Protein AF-0000000074580093 (afdb_homodimer)

Nearest PDB structures (foldseek):
  3h4y-assembly1_A-2  TM=8.626E-01  e=1.432E-12  Nitratidesulfovibrio vulgaris str. Hildenborough
  3h2d-assembly1_A  TM=8.882E-01  e=4.236E-12  Shewanella oneidensis MR-1
  3iic-assembly1_B  TM=8.449E-01  e=5.861E-13  Shewanella loihica PV-4
  6vpw-assembly1_A  TM=8.418E-01  e=1.724E-11  Vibrio vulnificus CMCP6
  1xko-assembly1_A  TM=7.995E-01  e=3.951E-11  Thermotoga maritima

Foldseek 3Di:
DVLLVVLLCVVVVVLVPQPKDWDDKDKDQWADDFAEQKKKKKFKDFQKGFIKMKGWYLVSLQSSCVSVPNPDSDPVSSHVVRQVSRVSSQVSVCVVVDVRTDMDRMDMDGDRDGGDGTDNVWMKMWTWMDGDPTIMIMIDTIDRD/DVLLVVLLCVVVVVLVPQPKDWDDKDKDQWADDFAEQKKKKKFKDFQKGFIKMKGWYLVSLQSSCVSVPNPDSDPVSSHVVRQVSRVSSQVSVCVVVDPRTDMDRMDMDGDRDGGDGTDNVWMKMWTWMDGDPTIMIMIDTIDRD

InterPro domains:
  IPR028051 Chemotaxis phosphatase CheX-like domain [PF13690] (38-130)
  IPR028976 CheC-like superfamily [G3DSA:3.40.1550.10] (1-143)
  IPR028976 CheC-like superfamily [SSF103039] (3-143)
  IPR038756 CheY-P phosphatase CheX-like [PTHR39452] (2-143)

Sequence (290 aa):
MQVFIDGVNRFFNEVNNINAEVGTPYLVENNTPKAHDYTGIIGISGPYRGCVYFTAPKVLLRHILLSIGENDNNESSMLDLVGEIANTISGNARSEYGETFMISVPMVIQGTPGEIYLPKDARSYVIPITWKQYAAAIVICLQEGMQVFIDGVNRFFNEVNNINAEVGTPYLVENNTPKAHDYTGIIGISGPYRGCVYFTAPKVLLRHILLSIGENDNNESSMLDLVGEIANTISGNARSEYGETFMISVPMVIQGTPGEIYLPKDARSYVIPITWKQYAAAIVICLQEG

Organism: Dichelobacter nodosus (strain VCS1703A) (NCBI:txid246195)

Structure (mmCIF, N/CA/C/O backbone):
data_AF-0000000074580093-model_v1
#
loop_
_entity.id
_entity.type
_entity.pdbx_description
1 polymer 'Chemotaxis phosphatase CheX-like domain-containing protein'
#
loop_
_atom_site.group_PDB
_atom_site.id
_atom_site.type_symbol
_atom_site.label_atom_id
_atom_site.label_alt_id
_atom_site.label_comp_id
_atom_site.label_asym_id
_atom_site.label_entity_id
_atom_site.label_seq_id
_atom_site.pdbx_PDB_ins_code
_atom_site.Cartn_x
_atom_site.Cartn_y
_atom_site.Cartn_z
_atom_site.occupancy
_atom_site.B_iso_or_equiv
_atom_site.auth_seq_id
_atom_site.auth_comp_id
_atom_site.auth_asym_id
_atom_site.auth_atom_id
_atom_site.pdbx_PDB_model_num
ATOM 1 N N . MET A 1 1 ? 1.447 -6.629 -19.172 1 82.25 1 MET A N 1
ATOM 2 C CA . MET A 1 1 ? 0.119 -6.691 -18.562 1 82.25 1 MET A CA 1
ATOM 3 C C . MET A 1 1 ? -0.435 -8.109 -18.609 1 82.25 1 MET A C 1
ATOM 5 O O . MET A 1 1 ? -1.061 -8.57 -17.656 1 82.25 1 MET A O 1
ATOM 9 N N . GLN A 1 2 ? -0.076 -8.836 -19.703 1 89.25 2 GLN A N 1
ATOM 10 C CA . GLN A 1 2 ? -0.607 -10.188 -19.906 1 89.25 2 GLN A CA 1
ATOM 11 C C . GLN A 1 2 ? -0.181 -11.109 -18.766 1 89.25 2 GLN A C 1
ATOM 13 O O . GLN A 1 2 ? -0.937 -12 -18.359 1 89.25 2 GLN A O 1
ATOM 18 N N . VAL A 1 3 ? 0.956 -10.906 -18.328 1 92.56 3 VAL A N 1
ATOM 19 C CA . VAL A 1 3 ? 1.479 -11.75 -17.266 1 92.56 3 VAL A CA 1
ATOM 20 C C . VAL A 1 3 ? 0.58 -11.633 -16.031 1 92.56 3 VAL A C 1
ATOM 22 O O . VAL A 1 3 ? 0.342 -12.625 -15.336 1 92.56 3 VAL A O 1
ATOM 25 N N . PHE A 1 4 ? 0.095 -10.461 -15.75 1 94.06 4 PHE A N 1
ATOM 26 C CA . PHE A 1 4 ? -0.783 -10.25 -14.602 1 94.06 4 PHE A CA 1
ATOM 27 C C . PHE A 1 4 ? -2.137 -10.906 -14.828 1 94.06 4 PHE A C 1
ATOM 29 O O . PHE A 1 4 ? -2.68 -11.547 -13.93 1 94.06 4 PHE A O 1
ATOM 36 N N . ILE A 1 5 ? -2.604 -10.805 -15.984 1 92.81 5 ILE A N 1
ATOM 37 C CA . ILE A 1 5 ? -3.881 -11.422 -16.328 1 92.81 5 ILE A CA 1
ATOM 38 C C . ILE A 1 5 ? -3.783 -12.938 -16.156 1 92.81 5 ILE A C 1
ATOM 40 O O . ILE A 1 5 ? -4.656 -13.562 -15.555 1 92.81 5 ILE A O 1
ATOM 44 N N . ASP A 1 6 ? -2.76 -13.469 -16.656 1 92.94 6 ASP A N 1
ATOM 45 C CA . ASP A 1 6 ? -2.535 -14.906 -16.547 1 92.94 6 ASP A CA 1
ATOM 46 C C . ASP A 1 6 ? -2.414 -15.328 -15.078 1 92.94 6 ASP A C 1
ATOM 48 O O . ASP A 1 6 ? -2.932 -16.375 -14.688 1 92.94 6 ASP A O 1
ATOM 52 N N . GLY A 1 7 ? -1.669 -14.539 -14.344 1 93 7 GLY A N 1
ATOM 53 C CA . GLY A 1 7 ? -1.515 -14.836 -12.922 1 93 7 GLY A CA 1
ATOM 54 C C . GLY A 1 7 ? -2.83 -14.844 -12.172 1 93 7 GLY A C 1
ATOM 55 O O . GLY A 1 7 ? -3.064 -15.711 -11.328 1 93 7 GLY A O 1
ATOM 56 N N . VAL A 1 8 ? -3.699 -13.898 -12.5 1 93.56 8 VAL A N 1
ATOM 57 C CA . VAL A 1 8 ? -5.012 -13.812 -11.867 1 93.56 8 VAL A CA 1
ATOM 58 C C . VAL A 1 8 ? -5.859 -15.016 -12.258 1 93.56 8 VAL A C 1
ATOM 60 O O . VAL A 1 8 ? -6.469 -15.664 -11.406 1 93.56 8 VAL A O 1
ATOM 63 N N . ASN A 1 9 ? -5.852 -15.32 -13.5 1 90.56 9 ASN A N 1
ATOM 64 C CA . ASN A 1 9 ? -6.598 -16.469 -13.984 1 90.56 9 ASN A CA 1
ATOM 65 C C . ASN A 1 9 ? -6.121 -17.766 -13.328 1 90.56 9 ASN A C 1
ATOM 67 O O . ASN A 1 9 ? -6.934 -18.594 -12.922 1 90.56 9 ASN A O 1
ATOM 71 N N . ARG A 1 10 ? -4.828 -17.906 -13.258 1 90.12 10 ARG A N 1
ATOM 72 C CA . ARG A 1 10 ? -4.266 -19.109 -12.648 1 90.12 10 ARG A CA 1
ATOM 73 C C . ARG A 1 10 ? -4.688 -19.234 -11.188 1 90.12 10 ARG A C 1
ATOM 75 O O . ARG A 1 10 ? -5.062 -20.328 -10.734 1 90.12 10 ARG A O 1
ATOM 82 N N . PHE A 1 11 ? -4.582 -18.156 -10.5 1 91.88 11 PHE A N 1
ATOM 83 C CA . PHE A 1 11 ? -4.938 -18.188 -9.086 1 91.88 11 PHE A CA 1
ATOM 84 C C . PHE A 1 11 ? -6.395 -18.578 -8.906 1 91.88 11 PHE A C 1
ATOM 86 O O . PHE A 1 11 ? -6.703 -19.516 -8.148 1 91.88 11 PHE A O 1
ATOM 93 N N . PHE A 1 12 ? -7.32 -17.984 -9.523 1 88.69 12 PHE A N 1
ATOM 94 C CA . PHE A 1 12 ? -8.742 -18.188 -9.305 1 88.69 12 PHE A CA 1
ATOM 95 C C . PHE A 1 12 ? -9.211 -19.484 -9.961 1 88.69 12 PHE A C 1
ATOM 97 O O . PHE A 1 12 ? -10.234 -20.047 -9.578 1 88.69 12 PHE A O 1
ATOM 104 N N . ASN A 1 13 ? -8.477 -19.922 -10.938 1 84.19 13 ASN A N 1
ATOM 105 C CA . ASN A 1 13 ? -8.766 -21.234 -11.492 1 84.19 13 ASN A CA 1
ATOM 106 C C . ASN A 1 13 ? -8.344 -22.344 -10.547 1 84.19 13 ASN A C 1
ATOM 108 O O . ASN A 1 13 ? -8.953 -23.422 -10.523 1 84.19 13 ASN A O 1
ATOM 112 N N . GLU A 1 14 ? -7.254 -22.125 -9.875 1 81.81 14 GLU A N 1
ATOM 113 C CA . GLU A 1 14 ? -6.742 -23.109 -8.93 1 81.81 14 GLU A CA 1
ATOM 114 C C . GLU A 1 14 ? -7.641 -23.219 -7.703 1 81.81 14 GLU A C 1
ATOM 116 O O . GLU A 1 14 ? -7.73 -24.281 -7.082 1 81.81 14 GLU A O 1
ATOM 121 N N . VAL A 1 15 ? -8.133 -22.156 -7.438 1 77.5 15 VAL A N 1
ATOM 122 C CA . VAL A 1 15 ? -9.039 -22.219 -6.297 1 77.5 15 VAL A CA 1
ATOM 123 C C . VAL A 1 15 ? -10.375 -22.812 -6.727 1 77.5 15 VAL A C 1
ATOM 125 O O . VAL A 1 15 ? -11.219 -22.141 -7.309 1 77.5 15 VAL A O 1
ATOM 128 N N . ASN A 1 16 ? -10.438 -24.109 -7.387 1 63.59 16 ASN A N 1
ATOM 129 C CA . ASN A 1 16 ? -11.32 -25.031 -8.086 1 63.59 16 ASN A CA 1
ATOM 130 C C . ASN A 1 16 ? -12.789 -24.734 -7.809 1 63.59 16 ASN A C 1
ATOM 132 O O . ASN A 1 16 ? -13.641 -24.906 -8.68 1 63.59 16 ASN A O 1
ATOM 136 N N . ASN A 1 17 ? -13.125 -24.281 -6.57 1 64.69 17 ASN A N 1
ATOM 137 C CA . ASN A 1 17 ? -14.547 -24.422 -6.254 1 64.69 17 ASN A CA 1
ATOM 138 C C . ASN A 1 17 ? -15.203 -23.062 -6.035 1 64.69 17 ASN A C 1
ATOM 140 O O . ASN A 1 17 ? -16.328 -23 -5.547 1 64.69 17 ASN A O 1
ATOM 144 N N . ILE A 1 18 ? -14.633 -22.016 -6.477 1 71.25 18 ILE A N 1
ATOM 145 C CA . ILE A 1 18 ? -15.266 -20.781 -6.051 1 71.25 18 ILE A CA 1
ATOM 146 C C . ILE A 1 18 ? -16.094 -20.203 -7.199 1 71.25 18 ILE A C 1
ATOM 148 O O . ILE A 1 18 ? -16.969 -19.359 -6.98 1 71.25 18 ILE A O 1
ATOM 152 N N . ASN A 1 19 ? -16.078 -20.734 -8.422 1 82.12 19 ASN A N 1
ATOM 153 C CA . ASN A 1 19 ? -16.828 -20.219 -9.562 1 82.12 19 ASN A CA 1
ATOM 154 C C . ASN A 1 19 ? -16.75 -18.703 -9.656 1 82.12 19 ASN A C 1
ATOM 156 O O . ASN A 1 19 ? -17.75 -18.031 -9.891 1 82.12 19 ASN A O 1
ATOM 160 N N . ALA A 1 20 ? -15.656 -18.062 -9.305 1 87.69 20 ALA A N 1
ATOM 161 C CA . ALA A 1 20 ? -15.438 -16.641 -9.523 1 87.69 20 ALA A CA 1
ATOM 162 C C . ALA A 1 20 ? -15.117 -16.344 -10.984 1 87.69 20 ALA A C 1
ATOM 164 O O . ALA A 1 20 ? -14.477 -17.156 -11.656 1 87.69 20 ALA A O 1
ATOM 165 N N . GLU A 1 21 ? -15.625 -15.242 -11.484 1 91.81 21 GLU A N 1
ATOM 166 C CA . GLU A 1 21 ? -15.391 -14.844 -12.875 1 91.81 21 GLU A CA 1
ATOM 167 C C . GLU A 1 21 ? -14.367 -13.719 -12.961 1 91.81 21 GLU A C 1
ATOM 169 O O . GLU A 1 21 ? -14.539 -12.672 -12.336 1 91.81 21 GLU A O 1
ATOM 174 N N . VAL A 1 22 ? -13.297 -14.039 -13.719 1 93.31 22 VAL A N 1
ATOM 175 C CA . VAL A 1 22 ? -12.32 -12.992 -14.016 1 93.31 22 VAL A CA 1
ATOM 176 C C . VAL A 1 22 ? -12.773 -12.203 -15.242 1 93.31 22 VAL A C 1
ATOM 178 O O . VAL A 1 22 ? -12.938 -12.766 -16.328 1 93.31 22 VAL A O 1
ATOM 181 N N . GLY A 1 23 ? -13.055 -10.891 -14.969 1 94.38 23 GLY A N 1
ATOM 182 C CA . GLY A 1 23 ? -13.539 -10.062 -16.062 1 94.38 23 GLY A CA 1
ATOM 183 C C . GLY A 1 23 ? -12.43 -9.547 -16.953 1 94.38 23 GLY A C 1
ATOM 184 O O . GLY A 1 23 ? -11.25 -9.82 -16.719 1 94.38 23 GLY A O 1
ATOM 185 N N . THR A 1 24 ? -12.836 -8.797 -18 1 93.88 24 THR A N 1
ATOM 186 C CA . THR A 1 24 ? -11.891 -8.203 -18.938 1 93.88 24 THR A CA 1
ATOM 187 C C . THR A 1 24 ? -11.148 -7.035 -18.297 1 93.88 24 THR A C 1
ATOM 189 O O . THR A 1 24 ? -11.773 -6.113 -17.766 1 93.88 24 THR A O 1
ATOM 192 N N . PRO A 1 25 ? -9.844 -7.156 -18.344 1 94.06 25 PRO A N 1
ATOM 193 C CA . PRO A 1 25 ? -9.094 -6.02 -17.828 1 94.06 25 PRO A CA 1
ATOM 194 C C . PRO A 1 25 ? -9.438 -4.703 -18.516 1 94.06 25 PRO A C 1
ATOM 196 O O . PRO A 1 25 ? -9.734 -4.695 -19.719 1 94.06 25 PRO A O 1
ATOM 199 N N . TYR A 1 26 ? -9.406 -3.58 -17.734 1 92.94 26 TYR A N 1
ATOM 200 C CA . TYR A 1 26 ? -9.641 -2.273 -18.328 1 92.94 26 TYR A CA 1
ATOM 201 C C . TYR A 1 26 ? -8.719 -1.221 -17.719 1 92.94 26 TYR A C 1
ATOM 203 O O . TYR A 1 26 ? -8.227 -1.39 -16.609 1 92.94 26 TYR A O 1
ATOM 211 N N . LEU A 1 27 ? -8.492 -0.111 -18.453 1 89.88 27 LEU A N 1
ATOM 212 C CA . LEU A 1 27 ? -7.633 0.994 -18.031 1 89.88 27 LEU A CA 1
ATOM 213 C C . LEU A 1 27 ? -8.422 2.004 -17.203 1 89.88 27 LEU A C 1
ATOM 215 O O . LEU A 1 27 ? -9.57 2.316 -17.531 1 89.88 27 LEU A O 1
ATOM 219 N N . VAL A 1 28 ? -7.695 2.414 -16.109 1 85.19 28 VAL A N 1
ATOM 220 C CA . VAL A 1 28 ? -8.312 3.496 -15.344 1 85.19 28 VAL A CA 1
ATOM 221 C C . VAL A 1 28 ? -7.359 4.688 -15.273 1 85.19 28 VAL A C 1
ATOM 223 O O . VAL A 1 28 ? -6.141 4.512 -15.172 1 85.19 28 VAL A O 1
ATOM 226 N N . GLU A 1 29 ? -7.754 5.922 -15.453 1 68.56 29 GLU A N 1
ATOM 227 C CA . GLU A 1 29 ? -6.883 7.09 -15.383 1 68.56 29 GLU A CA 1
ATOM 228 C C . GLU A 1 29 ? -6.871 7.691 -13.984 1 68.56 29 GLU A C 1
ATOM 230 O O . GLU A 1 29 ? -5.805 7.992 -13.438 1 68.56 29 GLU A O 1
ATOM 235 N N . ASN A 1 30 ? -8.031 7.996 -13.367 1 60.88 30 ASN A N 1
ATOM 236 C CA . ASN A 1 30 ? -8.023 8.766 -12.125 1 60.88 30 ASN A CA 1
ATOM 237 C C . ASN A 1 30 ? -8.883 8.102 -11.055 1 60.88 30 ASN A C 1
ATOM 239 O O . ASN A 1 30 ? -8.906 8.555 -9.906 1 60.88 30 ASN A O 1
ATOM 243 N N . ASN A 1 31 ? -9.438 7.07 -11.523 1 66.94 31 ASN A N 1
ATOM 244 C CA . ASN A 1 31 ? -10.43 6.578 -10.57 1 66.94 31 ASN A CA 1
ATOM 245 C C . ASN A 1 31 ? -10.297 5.07 -10.359 1 66.94 31 ASN A C 1
ATOM 247 O O . ASN A 1 31 ? -10.883 4.281 -11.102 1 66.94 31 ASN A O 1
ATOM 251 N N . THR A 1 32 ? -9.555 4.84 -9.336 1 73.06 32 THR A N 1
ATOM 252 C CA . THR A 1 32 ? -9.484 3.408 -9.062 1 73.06 32 THR A CA 1
ATOM 253 C C . THR A 1 32 ? -10.742 2.936 -8.344 1 73.06 32 THR A C 1
ATOM 255 O O . THR A 1 32 ? -11.461 3.738 -7.734 1 73.06 32 THR A O 1
ATOM 258 N N . PRO A 1 33 ? -11.055 1.69 -8.531 1 75.06 33 PRO A N 1
ATOM 259 C CA . PRO A 1 33 ? -12.188 1.164 -7.77 1 75.06 33 PRO A CA 1
ATOM 260 C C . PRO A 1 33 ? -12.055 1.394 -6.266 1 75.06 33 PRO A C 1
ATOM 262 O O . PRO A 1 33 ? -10.93 1.469 -5.75 1 75.06 33 PRO A O 1
ATOM 265 N N . LYS A 1 34 ? -13.242 1.512 -5.699 1 82.38 34 LYS A N 1
ATOM 266 C CA . LYS A 1 34 ? -13.273 1.634 -4.246 1 82.38 34 LYS A CA 1
ATOM 267 C C . LYS A 1 34 ? -12.695 0.388 -3.578 1 82.38 34 LYS A C 1
ATOM 269 O O . LYS A 1 34 ? -12.969 -0.735 -4.008 1 82.38 34 LYS A O 1
ATOM 274 N N . ALA A 1 35 ? -11.898 0.68 -2.607 1 89.06 35 ALA A N 1
ATOM 275 C CA . ALA A 1 35 ? -11.352 -0.436 -1.838 1 89.06 35 ALA A CA 1
ATOM 276 C C . ALA A 1 35 ? -12.453 -1.136 -1.037 1 89.06 35 ALA A C 1
ATOM 278 O O . ALA A 1 35 ? -13.352 -0.485 -0.507 1 89.06 35 ALA A O 1
ATOM 279 N N . HIS A 1 36 ? -12.367 -2.43 -0.939 1 92.88 36 HIS A N 1
ATOM 280 C CA . HIS A 1 36 ? -13.305 -3.234 -0.163 1 92.88 36 HIS A CA 1
ATOM 281 C C . HIS A 1 36 ? -12.789 -3.463 1.254 1 92.88 36 HIS A C 1
ATOM 283 O O . HIS A 1 36 ? -12.008 -2.664 1.771 1 92.88 36 HIS A O 1
ATOM 289 N N . ASP A 1 37 ? -13.305 -4.461 1.916 1 92.56 37 ASP A N 1
ATOM 290 C CA . ASP A 1 37 ? -13.031 -4.695 3.33 1 92.56 37 ASP A CA 1
ATOM 291 C C . ASP A 1 37 ? -11.547 -4.969 3.566 1 92.56 37 ASP A C 1
ATOM 293 O O . ASP A 1 37 ? -11.008 -4.605 4.613 1 92.56 37 ASP A O 1
ATOM 297 N N . TYR A 1 38 ? -10.953 -5.676 2.582 1 94.06 38 TYR A N 1
ATOM 298 C CA . TYR A 1 38 ? -9.555 -6.066 2.713 1 94.06 38 TYR A CA 1
ATOM 299 C C . TYR A 1 38 ? -8.781 -5.77 1.433 1 94.06 38 TYR A C 1
ATOM 301 O O . TYR A 1 38 ? -9.258 -6.059 0.333 1 94.06 38 TYR A O 1
ATOM 309 N N . THR A 1 39 ? -7.664 -5.168 1.601 1 94.75 39 THR A N 1
ATOM 310 C CA . THR A 1 39 ? -6.809 -4.852 0.461 1 94.75 39 THR A CA 1
ATOM 311 C C . THR A 1 39 ? -5.363 -5.25 0.74 1 94.75 39 THR A C 1
ATOM 313 O O . THR A 1 39 ? -4.781 -4.832 1.74 1 94.75 39 THR A O 1
ATOM 316 N N . GLY A 1 40 ? -4.832 -6.117 -0.044 1 95.62 40 GLY A N 1
ATOM 317 C CA . GLY A 1 40 ? -3.412 -6.422 -0.029 1 95.62 40 GLY A CA 1
ATOM 318 C C . GLY A 1 40 ? -2.621 -5.629 -1.053 1 95.62 40 GLY A C 1
ATOM 319 O O . GLY A 1 40 ? -3.047 -5.484 -2.201 1 95.62 40 GLY A O 1
ATOM 320 N N . ILE A 1 41 ? -1.455 -5.137 -0.65 1 95.88 41 ILE A N 1
ATOM 321 C CA . ILE A 1 41 ? -0.699 -4.23 -1.505 1 95.88 41 ILE A CA 1
ATOM 322 C C . ILE A 1 41 ? 0.746 -4.711 -1.62 1 95.88 41 ILE A C 1
ATOM 324 O O . ILE A 1 41 ? 1.353 -5.113 -0.625 1 95.88 41 ILE A O 1
ATOM 328 N N . ILE A 1 42 ? 1.251 -4.656 -2.828 1 96.88 42 ILE A N 1
ATOM 329 C CA . ILE A 1 42 ? 2.652 -4.934 -3.129 1 96.88 42 ILE A CA 1
ATOM 330 C C . ILE A 1 42 ? 3.262 -3.748 -3.873 1 96.88 42 ILE A C 1
ATOM 332 O O . ILE A 1 42 ? 2.73 -3.309 -4.895 1 96.88 42 ILE A O 1
ATOM 336 N N . GLY A 1 43 ? 4.305 -3.195 -3.367 1 96.19 43 GLY A N 1
ATOM 337 C CA . GLY A 1 43 ? 5.09 -2.234 -4.129 1 96.19 43 GLY A CA 1
ATOM 338 C C . GLY A 1 43 ? 6.016 -2.885 -5.137 1 96.19 43 GLY A C 1
ATOM 339 O O . GLY A 1 43 ? 6.57 -3.955 -4.879 1 96.19 43 GLY A O 1
ATOM 340 N N . ILE A 1 44 ? 6.172 -2.254 -6.223 1 95.88 44 ILE A N 1
ATOM 341 C CA . ILE A 1 44 ? 7.039 -2.734 -7.289 1 95.88 44 ILE A CA 1
ATOM 342 C C . ILE A 1 44 ? 8.141 -1.714 -7.559 1 95.88 44 ILE A C 1
ATOM 344 O O . ILE A 1 44 ? 7.891 -0.506 -7.566 1 95.88 44 ILE A O 1
ATOM 348 N N . SER A 1 45 ? 9.352 -2.209 -7.77 1 95.12 45 SER A N 1
ATOM 349 C CA . SER A 1 45 ? 10.477 -1.341 -8.102 1 95.12 45 SER A CA 1
ATOM 350 C C . SER A 1 45 ? 11.398 -1.995 -9.125 1 95.12 45 SER A C 1
ATOM 352 O O . SER A 1 45 ? 11.203 -3.154 -9.492 1 95.12 45 SER A O 1
ATOM 354 N N . GLY A 1 46 ? 12.445 -1.227 -9.555 1 93.06 46 GLY A N 1
ATOM 355 C CA . GLY A 1 46 ? 13.328 -1.653 -10.625 1 93.06 46 GLY A CA 1
ATOM 356 C C . GLY A 1 46 ? 13.055 -0.962 -11.945 1 93.06 46 GLY A C 1
ATOM 357 O O . GLY A 1 46 ? 12.891 0.259 -11.992 1 93.06 46 GLY A O 1
ATOM 358 N N . PRO A 1 47 ? 13.055 -1.776 -13.055 1 90.25 47 PRO A N 1
ATOM 359 C CA . PRO A 1 47 ? 12.75 -1.155 -14.352 1 90.25 47 PRO A CA 1
ATOM 360 C C . PRO A 1 47 ? 11.32 -0.61 -14.414 1 90.25 47 PRO A C 1
ATOM 362 O O . PRO A 1 47 ? 11.055 0.338 -15.164 1 90.25 47 PRO A O 1
ATOM 365 N N . TYR A 1 48 ? 10.484 -1.206 -13.727 1 90.5 48 TYR A N 1
ATOM 366 C CA . TYR A 1 48 ? 9.125 -0.71 -13.516 1 90.5 48 TYR A CA 1
ATOM 367 C C . TYR A 1 48 ? 8.922 -0.284 -12.062 1 90.5 48 TYR A C 1
ATOM 369 O O . TYR A 1 48 ? 9.43 -0.929 -11.141 1 90.5 48 TYR A O 1
ATOM 377 N N . ARG A 1 49 ? 8.25 0.841 -11.953 1 93.31 49 ARG A N 1
ATOM 378 C CA . ARG A 1 49 ? 7.898 1.277 -10.602 1 93.31 49 ARG A CA 1
ATOM 379 C C . ARG A 1 49 ? 6.391 1.423 -10.445 1 93.31 49 ARG A C 1
ATOM 381 O O . ARG A 1 49 ? 5.707 1.88 -11.367 1 93.31 49 ARG A O 1
ATOM 388 N N . GLY A 1 50 ? 5.883 0.985 -9.312 1 94.38 50 GLY A N 1
ATOM 389 C CA . GLY A 1 50 ? 4.457 1.079 -9.062 1 94.38 50 GLY A CA 1
ATOM 390 C C . GLY A 1 50 ? 3.984 0.161 -7.949 1 94.38 50 GLY A C 1
ATOM 391 O O . GLY A 1 50 ? 4.648 0.038 -6.918 1 94.38 50 GLY A O 1
ATOM 392 N N . CYS A 1 51 ? 2.758 -0.404 -8.211 1 95.12 51 CYS A N 1
ATOM 393 C CA . CYS A 1 51 ? 2.195 -1.29 -7.195 1 95.12 51 CYS A CA 1
ATOM 394 C C . CYS A 1 51 ? 1.141 -2.209 -7.801 1 95.12 51 CYS A C 1
ATOM 396 O O . CYS A 1 51 ? 0.657 -1.964 -8.906 1 95.12 51 CYS A O 1
ATOM 398 N N . VAL A 1 52 ? 0.878 -3.27 -7.109 1 95.81 52 VAL A N 1
ATOM 399 C CA . VAL A 1 52 ? -0.244 -4.176 -7.328 1 95.81 52 VAL A CA 1
ATOM 400 C C . VAL A 1 52 ? -1.067 -4.301 -6.051 1 95.81 52 VAL A C 1
ATOM 402 O O . VAL A 1 52 ? -0.513 -4.461 -4.961 1 95.81 52 VAL A O 1
ATOM 405 N N . TYR A 1 53 ? -2.346 -4.137 -6.18 1 96 53 TYR A N 1
ATOM 406 C CA . TYR A 1 53 ? -3.129 -4.438 -4.988 1 96 53 TYR A CA 1
ATOM 407 C C . TYR A 1 53 ? -4.371 -5.242 -5.336 1 96 53 TYR A C 1
ATOM 409 O O . TYR A 1 53 ? -4.891 -5.145 -6.453 1 96 53 TYR A O 1
ATOM 417 N N . PHE A 1 54 ? -4.773 -6.109 -4.453 1 96.81 54 PHE A N 1
ATOM 418 C CA . PHE A 1 54 ? -5.996 -6.902 -4.492 1 96.81 54 PHE A CA 1
ATOM 419 C C . PHE A 1 54 ? -6.961 -6.465 -3.396 1 96.81 54 PHE A C 1
ATOM 421 O O . PHE A 1 54 ? -6.574 -6.348 -2.232 1 96.81 54 PHE A O 1
ATOM 428 N N . THR A 1 55 ? -8.203 -6.203 -3.738 1 95.62 55 THR A N 1
ATOM 429 C CA . THR A 1 55 ? -9.203 -5.773 -2.77 1 95.62 55 THR A CA 1
ATOM 430 C C . THR A 1 55 ? -10.477 -6.602 -2.904 1 95.62 55 THR A C 1
ATOM 432 O O . THR A 1 55 ? -10.898 -6.926 -4.016 1 95.62 55 THR A O 1
ATOM 435 N N . ALA A 1 56 ? -11 -7.039 -1.753 1 95.5 56 ALA A N 1
ATOM 436 C CA . ALA A 1 56 ? -12.164 -7.918 -1.769 1 95.5 56 ALA A CA 1
ATOM 437 C C . ALA A 1 56 ? -13.008 -7.738 -0.508 1 95.5 56 ALA A C 1
ATOM 439 O O . ALA A 1 56 ? -12.477 -7.398 0.554 1 95.5 56 ALA A O 1
ATOM 440 N N . PRO A 1 57 ? -14.297 -7.922 -0.677 1 94.62 57 PRO A N 1
ATOM 441 C CA . PRO A 1 57 ? -15.141 -7.949 0.521 1 94.62 57 PRO A CA 1
ATOM 442 C C . PRO A 1 57 ? -14.914 -9.195 1.372 1 94.62 57 PRO A C 1
ATOM 444 O O . PRO A 1 57 ? -14.492 -10.234 0.853 1 94.62 57 PRO A O 1
ATOM 447 N N . LYS A 1 58 ? -15.273 -9.078 2.611 1 93.94 58 LYS A N 1
ATOM 448 C CA . LYS A 1 58 ? -15.086 -10.148 3.586 1 93.94 58 LYS A CA 1
ATOM 449 C C . LYS A 1 58 ? -15.75 -11.445 3.121 1 93.94 58 LYS A C 1
ATOM 451 O O . LYS A 1 58 ? -15.172 -12.523 3.232 1 93.94 58 LYS A O 1
ATOM 456 N N . VAL A 1 59 ? -16.906 -11.359 2.557 1 93.25 59 VAL A N 1
ATOM 457 C CA . VAL A 1 59 ? -17.719 -12.516 2.189 1 93.25 59 VAL A CA 1
ATOM 458 C C . VAL A 1 59 ? -17 -13.328 1.12 1 93.25 59 VAL A C 1
ATOM 460 O O . VAL A 1 59 ? -16.969 -14.562 1.185 1 93.25 59 VAL A O 1
ATOM 463 N N . LEU A 1 60 ? -16.422 -12.711 0.144 1 92.88 60 LEU A N 1
ATOM 464 C CA . LEU A 1 60 ? -15.695 -13.414 -0.91 1 92.88 60 LEU A CA 1
ATOM 465 C C . LEU A 1 60 ? -14.445 -14.086 -0.356 1 92.88 60 LEU A C 1
ATOM 467 O O . LEU A 1 60 ? -14.141 -15.227 -0.704 1 92.88 60 LEU A O 1
ATOM 471 N N . LEU A 1 61 ? -13.734 -13.414 0.516 1 94 61 LEU A N 1
ATOM 472 C CA . LEU A 1 61 ? -12.516 -13.984 1.093 1 94 61 LEU A CA 1
ATOM 473 C C . LEU A 1 61 ? -12.836 -15.227 1.917 1 94 61 LEU A C 1
ATOM 475 O O . LEU A 1 61 ? -12.094 -16.203 1.871 1 94 61 LEU A O 1
ATOM 479 N N . ARG A 1 62 ? -13.906 -15.094 2.639 1 92.5 62 ARG A N 1
ATOM 480 C CA . ARG A 1 62 ? -14.336 -16.25 3.42 1 92.5 62 ARG A CA 1
ATOM 481 C C . ARG A 1 62 ? -14.602 -17.453 2.518 1 92.5 62 ARG A C 1
ATOM 483 O O . ARG A 1 62 ? -14.234 -18.578 2.85 1 92.5 62 ARG A O 1
ATOM 490 N N . HIS A 1 63 ? -15.203 -17.172 1.462 1 90.94 63 HIS A N 1
ATOM 491 C CA . HIS A 1 63 ? -15.523 -18.25 0.523 1 90.94 63 HIS A CA 1
ATOM 492 C C . HIS A 1 63 ? -14.25 -18.844 -0.074 1 90.94 63 HIS A C 1
ATOM 494 O O . HIS A 1 63 ? -14.164 -20.062 -0.262 1 90.94 63 HIS A O 1
ATOM 500 N N . ILE A 1 64 ? -13.328 -18.062 -0.407 1 91.44 64 ILE A N 1
ATOM 501 C CA . ILE A 1 64 ? -12.062 -18.547 -0.944 1 91.44 64 ILE A CA 1
ATOM 502 C C . ILE A 1 64 ? -11.359 -19.422 0.092 1 91.44 64 ILE A C 1
ATOM 504 O O . ILE A 1 64 ? -10.859 -20.5 -0.235 1 91.44 64 ILE A O 1
ATOM 508 N N . LEU A 1 65 ? -11.352 -18.969 1.317 1 91.88 65 LEU A N 1
ATOM 509 C CA . LEU A 1 65 ? -10.727 -19.734 2.389 1 91.88 65 LEU A CA 1
ATOM 510 C C . LEU A 1 65 ? -11.375 -21.109 2.529 1 91.88 65 LEU A C 1
ATOM 512 O O . LEU A 1 65 ? -10.672 -22.109 2.668 1 91.88 65 LEU A O 1
ATOM 516 N N . LEU A 1 66 ? -12.672 -21.141 2.459 1 88 66 LEU A N 1
ATOM 517 C CA . LEU A 1 66 ? -13.406 -22.406 2.566 1 88 66 LEU A CA 1
ATOM 518 C C . LEU A 1 66 ? -13.07 -23.328 1.399 1 88 66 LEU A C 1
ATOM 520 O O . LEU A 1 66 ? -12.922 -24.547 1.583 1 88 66 LEU A O 1
ATOM 524 N N . SER A 1 67 ? -12.961 -22.734 0.315 1 86.44 67 SER A N 1
ATOM 525 C CA . SER A 1 67 ? -12.711 -23.5 -0.896 1 86.44 67 SER A CA 1
ATOM 526 C C . SER A 1 67 ? -11.344 -24.172 -0.851 1 86.44 67 SER A C 1
ATOM 528 O O . SER A 1 67 ? -11.141 -25.234 -1.459 1 86.44 67 SER A O 1
ATOM 530 N N . ILE A 1 68 ? -10.391 -23.594 -0.114 1 85.5 68 ILE A N 1
ATOM 531 C CA . ILE A 1 68 ? -9.055 -24.188 -0.067 1 85.5 68 ILE A CA 1
ATOM 532 C C . ILE A 1 68 ? -8.898 -25 1.213 1 85.5 68 ILE A C 1
ATOM 534 O O . ILE A 1 68 ? -7.781 -25.391 1.569 1 85.5 68 ILE A O 1
ATOM 538 N N . GLY A 1 69 ? -9.977 -25.188 1.945 1 82.38 69 GLY A N 1
ATOM 539 C CA . GLY A 1 69 ? -10.008 -26.109 3.062 1 82.38 69 GLY A CA 1
ATOM 540 C C . GLY A 1 69 ? -9.727 -25.453 4.398 1 82.38 69 GLY A C 1
ATOM 541 O O . GLY A 1 69 ? -9.453 -26.125 5.387 1 82.38 69 GLY A O 1
ATOM 542 N N . GLU A 1 70 ? -9.578 -24.109 4.34 1 81 70 GLU A N 1
ATOM 543 C CA . GLU A 1 70 ? -9.383 -23.406 5.609 1 81 70 GLU A CA 1
ATOM 544 C C . GLU A 1 70 ? -10.711 -23.141 6.309 1 81 70 GLU A C 1
ATOM 546 O O . GLU A 1 70 ? -11.672 -22.703 5.672 1 81 70 GLU A O 1
ATOM 551 N N . ASN A 1 71 ? -10.859 -23.734 7.445 1 75.44 71 ASN A N 1
ATOM 552 C CA . ASN A 1 71 ? -12.125 -23.609 8.156 1 75.44 71 ASN A CA 1
ATOM 553 C C . ASN A 1 71 ? -12.102 -22.422 9.125 1 75.44 71 ASN A C 1
ATOM 555 O O . ASN A 1 71 ? -13.133 -22.062 9.695 1 75.44 71 ASN A O 1
ATOM 559 N N . ASP A 1 72 ? -10.977 -21.891 9.234 1 66 72 ASP A N 1
ATOM 560 C CA . ASP A 1 72 ? -10.875 -20.781 10.172 1 66 72 ASP A CA 1
ATOM 561 C C . ASP A 1 72 ? -11.203 -19.453 9.492 1 66 72 ASP A C 1
ATOM 563 O O . ASP A 1 72 ? -10.523 -19.047 8.555 1 66 72 ASP A O 1
ATOM 567 N N . ASN A 1 73 ? -12.391 -19 9.758 1 71.94 73 ASN A N 1
ATOM 568 C CA . ASN A 1 73 ? -12.891 -17.734 9.227 1 71.94 73 ASN A CA 1
ATOM 569 C C . ASN A 1 73 ? -12.469 -16.562 10.094 1 71.94 73 ASN A C 1
ATOM 571 O O . ASN A 1 73 ? -13.219 -15.594 10.242 1 71.94 73 ASN A O 1
ATOM 575 N N . ASN A 1 74 ? -11.25 -16.766 10.57 1 86.06 74 ASN A N 1
ATOM 576 C CA . ASN A 1 74 ? -10.867 -15.648 11.422 1 86.06 74 ASN A CA 1
ATOM 577 C C . ASN A 1 74 ? -10.242 -14.508 10.617 1 86.06 74 ASN A C 1
ATOM 579 O O . ASN A 1 74 ? -9.938 -14.68 9.438 1 86.06 74 ASN A O 1
ATOM 583 N N . GLU A 1 75 ? -10.258 -13.422 11.172 1 87.94 75 GLU A N 1
ATOM 584 C CA . GLU A 1 75 ? -9.758 -12.188 10.578 1 87.94 75 GLU A CA 1
ATOM 585 C C . GLU A 1 75 ? -8.312 -12.344 10.117 1 87.94 75 GLU A C 1
ATOM 587 O O . GLU A 1 75 ? -7.941 -11.852 9.047 1 87.94 75 GLU A O 1
ATOM 592 N N . SER A 1 76 ? -7.574 -13.094 10.914 1 89.44 76 SER A N 1
ATOM 593 C CA . SER A 1 76 ? -6.164 -13.297 10.586 1 89.44 76 SER A CA 1
ATOM 594 C C . SER A 1 76 ? -6.008 -14.055 9.273 1 89.44 76 SER A C 1
ATOM 596 O O . SER A 1 76 ? -5.109 -13.766 8.484 1 89.44 76 SER A O 1
ATOM 598 N N . SER A 1 77 ? -6.852 -15.016 9.055 1 92.69 77 SER A N 1
ATOM 599 C CA . SER A 1 77 ? -6.793 -15.805 7.824 1 92.69 77 SER A CA 1
ATOM 600 C C . SER A 1 77 ? -7.145 -14.953 6.605 1 92.69 77 SER A C 1
ATOM 602 O O . SER A 1 77 ? -6.566 -15.125 5.531 1 92.69 77 SER A O 1
ATOM 604 N N . MET A 1 78 ? -8.062 -14.031 6.797 1 92.5 78 MET A N 1
ATOM 605 C CA . MET A 1 78 ? -8.445 -13.133 5.711 1 92.5 78 MET A CA 1
ATOM 606 C C . MET A 1 78 ? -7.301 -12.188 5.352 1 92.5 78 MET A C 1
ATOM 608 O O . MET A 1 78 ? -7.023 -11.969 4.172 1 92.5 78 MET A O 1
ATOM 612 N N . LEU A 1 79 ? -6.699 -11.711 6.418 1 91.94 79 LEU A N 1
ATOM 613 C CA . LEU A 1 79 ? -5.566 -10.812 6.234 1 91.94 79 LEU A CA 1
ATOM 614 C C . LEU A 1 79 ? -4.426 -11.508 5.504 1 91.94 79 LEU A C 1
ATOM 616 O O . LEU A 1 79 ? -3.869 -10.961 4.551 1 91.94 79 LEU A O 1
ATOM 620 N N . ASP A 1 80 ? -4.164 -12.703 5.879 1 92.94 80 ASP A N 1
ATOM 621 C CA . ASP A 1 80 ? -3.098 -13.477 5.258 1 92.94 80 ASP A CA 1
ATOM 622 C C . ASP A 1 80 ? -3.424 -13.789 3.799 1 92.94 80 ASP A C 1
ATOM 624 O O . ASP A 1 80 ? -2.545 -13.742 2.936 1 92.94 80 ASP A O 1
ATOM 628 N N . LEU A 1 81 ? -4.676 -14.078 3.572 1 94.31 81 LEU A N 1
ATOM 629 C CA . LEU A 1 81 ? -5.09 -14.5 2.24 1 94.31 81 LEU A CA 1
ATOM 630 C C . LEU A 1 81 ? -4.953 -13.359 1.239 1 94.31 81 LEU A C 1
ATOM 632 O O . LEU A 1 81 ? -4.426 -13.547 0.141 1 94.31 81 LEU A O 1
ATOM 636 N N . VAL A 1 82 ? -5.449 -12.18 1.586 1 95.5 82 VAL A N 1
ATOM 637 C CA . VAL A 1 82 ? -5.414 -11.055 0.656 1 95.5 82 VAL A CA 1
ATOM 638 C C . VAL A 1 82 ? -3.965 -10.672 0.364 1 95.5 82 VAL A C 1
ATOM 640 O O . VAL A 1 82 ? -3.623 -10.328 -0.771 1 95.5 82 VAL A O 1
ATOM 643 N N . GLY A 1 83 ? -3.115 -10.641 1.365 1 95.25 83 GLY A N 1
ATOM 644 C CA . GLY A 1 83 ? -1.692 -10.43 1.159 1 95.25 83 GLY A CA 1
ATOM 645 C C . GLY A 1 83 ? -1.057 -11.469 0.258 1 95.25 83 GLY A C 1
ATOM 646 O O . GLY A 1 83 ? -0.261 -11.133 -0.622 1 95.25 83 GLY A O 1
ATOM 647 N N . GLU A 1 84 ? -1.399 -12.711 0.478 1 93.81 84 GLU A N 1
ATOM 648 C CA . GLU A 1 84 ? -0.88 -13.812 -0.325 1 93.81 84 GLU A CA 1
ATOM 649 C C . GLU A 1 84 ? -1.286 -13.672 -1.789 1 93.81 84 GLU A C 1
ATOM 651 O O . GLU A 1 84 ? -0.475 -13.898 -2.688 1 93.81 84 GLU A O 1
ATOM 656 N N . ILE A 1 85 ? -2.547 -13.328 -2.006 1 95.62 85 ILE A N 1
ATOM 657 C CA . ILE A 1 85 ? -3.029 -13.172 -3.373 1 95.62 85 ILE A CA 1
ATOM 658 C C . ILE A 1 85 ? -2.23 -12.086 -4.086 1 95.62 85 ILE A C 1
ATOM 660 O O . ILE A 1 85 ? -1.736 -12.297 -5.195 1 95.62 85 ILE A O 1
ATOM 664 N N . ALA A 1 86 ? -2.066 -10.93 -3.479 1 96.81 86 ALA A N 1
ATOM 665 C CA . ALA A 1 86 ? -1.276 -9.844 -4.051 1 96.81 86 ALA A CA 1
ATOM 666 C C . ALA A 1 86 ? 0.16 -10.289 -4.312 1 96.81 86 ALA A C 1
ATOM 668 O O . ALA A 1 86 ? 0.726 -9.992 -5.367 1 96.81 86 ALA A O 1
ATOM 669 N N . ASN A 1 87 ? 0.733 -11.016 -3.324 1 95.19 87 ASN A N 1
ATOM 670 C CA . ASN A 1 87 ? 2.1 -11.516 -3.434 1 95.19 87 ASN A CA 1
ATOM 671 C C . ASN A 1 87 ? 2.238 -12.523 -4.57 1 95.19 87 ASN A C 1
ATOM 673 O O . ASN A 1 87 ? 3.209 -12.484 -5.328 1 95.19 87 ASN A O 1
ATOM 677 N N . THR A 1 88 ? 1.346 -13.422 -4.707 1 95.38 88 THR A N 1
ATOM 678 C CA . THR A 1 88 ? 1.366 -14.453 -5.738 1 95.38 88 THR A CA 1
ATOM 679 C C . THR A 1 88 ? 1.291 -13.828 -7.129 1 95.38 88 THR A C 1
ATOM 681 O O . THR A 1 88 ? 2.07 -14.18 -8.016 1 95.38 88 THR A O 1
ATOM 684 N N . ILE A 1 89 ? 0.385 -12.906 -7.293 1 95.94 89 ILE A N 1
ATOM 685 C CA . ILE A 1 89 ? 0.201 -12.258 -8.586 1 95.94 89 ILE A CA 1
ATOM 686 C C . ILE A 1 89 ? 1.465 -11.484 -8.953 1 95.94 89 ILE A C 1
ATOM 688 O O . ILE A 1 89 ? 1.952 -11.578 -10.086 1 95.94 89 ILE A O 1
ATOM 692 N N . SER A 1 90 ? 2.01 -10.703 -8.055 1 96.25 90 SER A N 1
ATOM 693 C CA . SER A 1 90 ? 3.221 -9.922 -8.297 1 96.25 90 SER A CA 1
ATOM 694 C C . SER A 1 90 ? 4.43 -10.828 -8.492 1 96.25 90 SER A C 1
ATOM 696 O O . SER A 1 90 ? 5.312 -10.523 -9.305 1 96.25 90 SER A O 1
ATOM 698 N N . GLY A 1 91 ? 4.477 -11.891 -7.723 1 94.69 91 GLY A N 1
ATOM 699 C CA . GLY A 1 91 ? 5.547 -12.859 -7.863 1 94.69 91 GLY A CA 1
ATOM 700 C C . GLY A 1 91 ? 5.586 -13.516 -9.234 1 94.69 91 GLY A C 1
ATOM 701 O O . GLY A 1 91 ? 6.66 -13.75 -9.781 1 94.69 91 GLY A O 1
ATOM 702 N N . ASN A 1 92 ? 4.434 -13.828 -9.742 1 93.75 92 ASN A N 1
ATOM 703 C CA . ASN A 1 92 ? 4.352 -14.367 -11.094 1 93.75 92 ASN A CA 1
ATOM 704 C C . ASN A 1 92 ? 4.934 -13.391 -12.117 1 93.75 92 ASN A C 1
ATOM 706 O O . ASN A 1 92 ? 5.633 -13.812 -13.047 1 93.75 92 ASN A O 1
ATOM 710 N N . ALA A 1 93 ? 4.641 -12.133 -11.969 1 93.31 93 ALA A N 1
ATOM 711 C CA . ALA A 1 93 ? 5.184 -11.117 -12.859 1 93.31 93 ALA A CA 1
ATOM 712 C C . ALA A 1 93 ? 6.707 -11.07 -12.773 1 93.31 93 ALA A C 1
ATOM 714 O O . ALA A 1 93 ? 7.391 -10.922 -13.789 1 93.31 93 ALA A O 1
ATOM 715 N N . ARG A 1 94 ? 7.137 -11.188 -11.555 1 92.56 94 ARG A N 1
ATOM 716 C CA . ARG A 1 94 ? 8.586 -11.203 -11.344 1 92.56 94 ARG A CA 1
ATOM 717 C C . ARG A 1 94 ? 9.234 -12.352 -12.094 1 92.56 94 ARG A C 1
ATOM 719 O O . ARG A 1 94 ? 10.312 -12.195 -12.672 1 92.56 94 ARG A O 1
ATOM 726 N N . SER A 1 95 ? 8.625 -13.531 -12.055 1 91.69 95 SER A N 1
ATOM 727 C CA . SER A 1 95 ? 9.148 -14.695 -12.758 1 91.69 95 SER A CA 1
ATOM 728 C C . SER A 1 95 ? 9.234 -14.438 -14.258 1 91.69 95 SER A C 1
ATOM 730 O O . SER A 1 95 ? 10.125 -14.961 -14.93 1 91.69 95 SER A O 1
ATOM 732 N N . GLU A 1 96 ? 8.398 -13.633 -14.758 1 90.44 96 GLU A N 1
ATOM 733 C CA . GLU A 1 96 ? 8.344 -13.344 -16.188 1 90.44 96 GLU A CA 1
ATOM 734 C C . GLU A 1 96 ? 9.289 -12.195 -16.562 1 90.44 96 GLU A C 1
ATOM 736 O O . GLU A 1 96 ? 9.992 -12.266 -17.562 1 90.44 96 GLU A O 1
ATOM 741 N N . TYR A 1 97 ? 9.383 -11.086 -15.805 1 90.94 97 TYR A N 1
ATOM 742 C CA . TYR A 1 97 ? 10.141 -9.883 -16.109 1 90.94 97 TYR A CA 1
ATOM 743 C C . TYR A 1 97 ? 11.594 -10.039 -15.68 1 90.94 97 TYR A C 1
ATOM 745 O O . TYR A 1 97 ? 12.469 -9.289 -16.125 1 90.94 97 TYR A O 1
ATOM 753 N N . GLY A 1 98 ? 11.75 -11 -14.758 1 91.25 98 GLY A N 1
ATOM 754 C CA . GLY A 1 98 ? 13.117 -11.258 -14.328 1 91.25 98 GLY A CA 1
ATOM 755 C C . GLY A 1 98 ? 13.414 -10.75 -12.93 1 91.25 98 GLY A C 1
ATOM 756 O O . GLY A 1 98 ? 12.555 -10.125 -12.297 1 91.25 98 GLY A O 1
ATOM 757 N N . GLU A 1 99 ? 14.664 -10.898 -12.516 1 89 99 GLU A N 1
ATOM 758 C CA . GLU A 1 99 ? 15.062 -10.68 -11.125 1 89 99 GLU A CA 1
ATOM 759 C C . GLU A 1 99 ? 15.102 -9.188 -10.797 1 89 99 GLU A C 1
ATOM 761 O O . GLU A 1 99 ? 15.078 -8.805 -9.633 1 89 99 GLU A O 1
ATOM 766 N N . THR A 1 100 ? 15.117 -8.383 -11.875 1 91.44 100 THR A N 1
ATOM 767 C CA . THR A 1 100 ? 15.211 -6.953 -11.617 1 91.44 100 THR A CA 1
ATOM 768 C C . THR A 1 100 ? 13.844 -6.375 -11.281 1 91.44 100 THR A C 1
ATOM 770 O O . THR A 1 100 ? 13.742 -5.246 -10.797 1 91.44 100 THR A O 1
ATOM 773 N N . PHE A 1 101 ? 12.82 -7.172 -11.594 1 93.88 101 PHE A N 1
ATOM 774 C CA . PHE A 1 101 ? 11.484 -6.84 -11.133 1 93.88 101 PHE A CA 1
ATOM 775 C C . PHE A 1 101 ? 11.336 -7.148 -9.641 1 93.88 101 PHE A C 1
ATOM 777 O O . PHE A 1 101 ? 11.078 -8.297 -9.266 1 93.88 101 PHE A O 1
ATOM 784 N N . MET A 1 102 ? 11.469 -6.156 -8.898 1 94.44 102 MET A N 1
ATOM 785 C CA . MET A 1 102 ? 11.523 -6.379 -7.453 1 94.44 102 MET A CA 1
ATOM 786 C C . MET A 1 102 ? 10.195 -6.023 -6.801 1 94.44 102 MET A C 1
ATOM 788 O O . MET A 1 102 ? 9.539 -5.059 -7.191 1 94.44 102 MET A O 1
ATOM 792 N N . ILE A 1 103 ? 9.867 -6.781 -5.789 1 96 103 ILE A N 1
ATOM 793 C CA . ILE A 1 103 ? 8.594 -6.57 -5.113 1 96 103 ILE A CA 1
ATOM 794 C C . ILE A 1 103 ? 8.82 -6.406 -3.611 1 96 103 ILE A C 1
ATOM 796 O O . ILE A 1 103 ? 9.758 -6.984 -3.055 1 96 103 ILE A O 1
ATOM 800 N N . SER A 1 104 ? 8.031 -5.605 -2.986 1 95.38 104 SER A N 1
ATOM 801 C CA . SER A 1 104 ? 8.047 -5.457 -1.535 1 95.38 104 SER A CA 1
ATOM 802 C C . SER A 1 104 ? 7.367 -6.637 -0.851 1 95.38 104 SER A C 1
ATOM 804 O O . SER A 1 104 ? 6.816 -7.516 -1.519 1 95.38 104 SER A O 1
ATOM 806 N N . VAL A 1 105 ? 7.426 -6.668 0.462 1 93.12 105 VAL A N 1
ATOM 807 C CA . VAL A 1 105 ? 6.551 -7.57 1.204 1 93.12 105 VAL A CA 1
ATOM 808 C C . VAL A 1 105 ? 5.125 -7.027 1.199 1 93.12 105 VAL A C 1
ATOM 810 O O . VAL A 1 105 ? 4.91 -5.828 1.009 1 93.12 105 VAL A O 1
ATOM 813 N N . PRO A 1 106 ? 4.203 -7.852 1.375 1 93.94 106 PRO A N 1
ATOM 814 C CA . PRO A 1 106 ? 2.818 -7.371 1.316 1 93.94 106 PRO A CA 1
ATOM 815 C C . PRO A 1 106 ? 2.439 -6.52 2.525 1 93.94 106 PRO A C 1
ATOM 817 O O . PRO A 1 106 ? 2.971 -6.723 3.619 1 93.94 106 PRO A O 1
ATOM 820 N N . MET A 1 107 ? 1.627 -5.555 2.291 1 92.81 107 MET A N 1
ATOM 821 C CA . MET A 1 107 ? 0.903 -4.816 3.322 1 92.81 107 MET A CA 1
ATOM 822 C C . MET A 1 107 ? -0.604 -4.965 3.141 1 92.81 107 M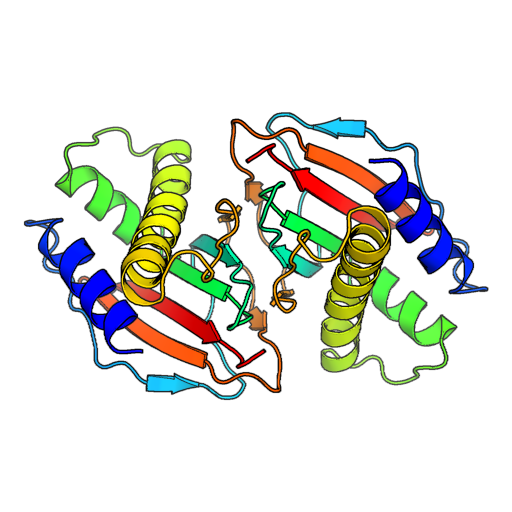ET A C 1
ATOM 824 O O . MET A 1 107 ? -1.097 -5.008 2.012 1 92.81 107 MET A O 1
ATOM 828 N N . VAL A 1 108 ? -1.269 -5.07 4.316 1 93.44 108 VAL A N 1
ATOM 829 C CA . VAL A 1 108 ? -2.707 -5.293 4.223 1 93.44 108 VAL A CA 1
ATOM 830 C C . VAL A 1 108 ? -3.453 -4.172 4.945 1 93.44 108 VAL A C 1
ATOM 832 O O . VAL A 1 108 ? -3.061 -3.76 6.035 1 93.44 108 VAL A O 1
ATOM 835 N N . ILE A 1 109 ? -4.434 -3.723 4.277 1 91.62 109 ILE A N 1
ATOM 836 C CA . ILE A 1 109 ? -5.32 -2.723 4.859 1 91.62 109 ILE A CA 1
ATOM 837 C C . ILE A 1 109 ? -6.688 -3.342 5.133 1 91.62 109 ILE A C 1
ATOM 839 O O . ILE A 1 109 ? -7.254 -4.016 4.266 1 91.62 109 ILE A O 1
ATOM 843 N N . GLN A 1 110 ? -7.109 -3.207 6.34 1 90.31 110 GLN A N 1
ATOM 844 C CA . GLN A 1 110 ? -8.453 -3.652 6.699 1 90.31 110 GLN A CA 1
ATOM 845 C C . GLN A 1 110 ? -9.391 -2.465 6.906 1 90.31 110 GLN A C 1
ATOM 847 O O . GLN A 1 110 ? -9.023 -1.486 7.559 1 90.31 110 GLN A O 1
ATOM 852 N N . GLY A 1 111 ? -10.586 -2.645 6.477 1 82.5 111 GLY A N 1
ATOM 853 C CA . GLY A 1 111 ? -11.594 -1.603 6.559 1 82.5 111 GLY A CA 1
ATOM 854 C C . GLY A 1 111 ? -11.883 -0.943 5.223 1 82.5 111 GLY A C 1
ATOM 855 O O . GLY A 1 111 ? -11.172 -1.17 4.246 1 82.5 111 GLY A O 1
ATOM 856 N N . THR A 1 112 ? -13.023 -0.356 5.125 1 66.31 112 THR A N 1
ATOM 857 C CA . THR A 1 112 ? -13.375 0.276 3.859 1 66.31 112 THR A CA 1
ATOM 858 C C . THR A 1 112 ? -12.641 1.603 3.695 1 66.31 112 THR A C 1
ATOM 860 O O . THR A 1 112 ? -13.117 2.643 4.156 1 66.31 112 THR A O 1
ATOM 863 N N . PRO A 1 113 ? -11.398 1.28 3.299 1 61.97 113 PRO A N 1
ATOM 864 C CA . PRO A 1 113 ? -10.797 2.574 2.971 1 61.97 113 PRO A CA 1
ATOM 865 C C . PRO A 1 113 ? -11.656 3.402 2.02 1 61.97 113 PRO A C 1
ATOM 867 O O . PRO A 1 113 ? -12.406 2.844 1.219 1 61.97 113 PRO A O 1
ATOM 870 N N . GLY A 1 114 ? -11.75 4.652 2.307 1 73.19 114 GLY A N 1
ATOM 871 C CA . GLY A 1 114 ? -12.344 5.449 1.25 1 73.19 114 GLY A CA 1
ATOM 872 C C . GLY A 1 114 ? -11.742 5.18 -0.117 1 73.19 114 GLY A C 1
ATOM 873 O O . GLY A 1 114 ? -11.734 4.039 -0.582 1 73.19 114 GLY A O 1
ATOM 874 N N . GLU A 1 115 ? -10.898 5.863 -0.672 1 83.5 115 GLU A N 1
ATOM 875 C CA . GLU A 1 115 ? -10.383 5.844 -2.039 1 83.5 115 GLU A CA 1
ATOM 876 C C . GLU A 1 115 ? -8.875 5.625 -2.059 1 83.5 115 GLU A C 1
ATOM 878 O O . GLU A 1 115 ? -8.164 6.105 -1.177 1 83.5 115 GLU A O 1
ATOM 883 N N . ILE A 1 116 ? -8.477 4.777 -2.93 1 88.88 116 ILE A N 1
ATOM 884 C CA . ILE A 1 116 ? -7.055 4.602 -3.197 1 88.88 116 ILE A CA 1
ATOM 885 C C . ILE A 1 116 ? -6.645 5.457 -4.395 1 88.88 116 ILE A C 1
ATOM 887 O O . ILE A 1 116 ? -7.262 5.387 -5.457 1 88.88 116 ILE A O 1
ATOM 891 N N . TYR A 1 117 ? -5.648 6.215 -4.168 1 88.25 117 TYR A N 1
ATOM 892 C CA . TYR A 1 117 ? -5.156 7.094 -5.223 1 88.25 117 TYR A CA 1
ATOM 893 C C . TYR A 1 117 ? -3.764 6.672 -5.676 1 88.25 117 TYR A C 1
ATOM 895 O O . TYR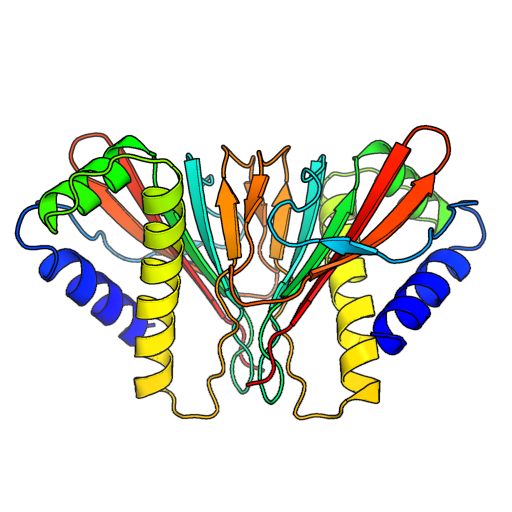 A 1 117 ? -2.865 6.488 -4.852 1 88.25 117 TYR A O 1
ATOM 903 N N . LEU A 1 118 ? -3.67 6.555 -6.938 1 88.19 118 LEU A N 1
ATOM 904 C CA . LEU A 1 118 ? -2.414 6.16 -7.57 1 88.19 118 LEU A CA 1
ATOM 905 C C . LEU A 1 118 ? -1.762 7.348 -8.266 1 88.19 118 LEU A C 1
ATOM 907 O O . LEU A 1 118 ? -2.424 8.352 -8.547 1 88.19 118 LEU A O 1
ATOM 911 N N . PRO A 1 119 ? -0.517 7.23 -8.484 1 83.25 119 PRO A N 1
ATOM 912 C CA . PRO A 1 119 ? 0.163 8.344 -9.156 1 83.25 119 PRO A CA 1
ATOM 913 C C . PRO A 1 119 ? -0.5 8.734 -10.469 1 83.25 119 PRO A C 1
ATOM 915 O O . PRO A 1 119 ? -0.899 7.863 -11.25 1 83.25 119 PRO A O 1
ATOM 918 N N . LYS A 1 120 ? -0.557 10.062 -10.656 1 75.94 120 LYS A N 1
ATOM 919 C CA . LYS A 1 120 ? -1.275 10.609 -11.805 1 75.94 120 LYS A CA 1
ATOM 920 C C . LYS A 1 120 ? -0.558 10.281 -13.109 1 75.94 120 LYS A C 1
ATOM 922 O O . LYS A 1 120 ? -1.193 10.164 -14.164 1 75.94 120 LYS A O 1
ATOM 927 N N . ASP A 1 121 ? 0.656 10.094 -13.078 1 77.75 121 ASP A N 1
ATOM 928 C CA . ASP A 1 121 ? 1.427 9.906 -14.305 1 77.75 121 ASP A CA 1
ATOM 929 C C . ASP A 1 121 ? 1.562 8.422 -14.633 1 77.75 121 ASP A C 1
ATOM 931 O O . ASP A 1 121 ? 2.195 8.055 -15.633 1 77.75 121 ASP A O 1
ATOM 935 N N . ALA A 1 122 ? 0.887 7.602 -13.867 1 78.06 122 ALA A N 1
ATOM 936 C CA . ALA A 1 122 ? 0.978 6.164 -14.117 1 78.06 122 ALA A CA 1
ATOM 937 C C . ALA A 1 122 ? -0.333 5.625 -14.68 1 78.06 122 ALA A C 1
ATOM 939 O O . ALA A 1 122 ? -1.405 6.172 -14.406 1 78.06 122 ALA A O 1
ATOM 940 N N . ARG A 1 123 ? -0.239 4.645 -15.586 1 81.38 123 ARG A N 1
ATOM 941 C CA . ARG A 1 123 ? -1.398 3.912 -16.078 1 81.38 123 ARG A CA 1
ATOM 942 C C . ARG A 1 123 ? -1.76 2.76 -15.148 1 81.38 123 ARG A C 1
ATOM 944 O O . ARG A 1 123 ? -0.879 2.039 -14.68 1 81.38 123 ARG A O 1
ATOM 951 N N . SER A 1 124 ? -3.012 2.703 -14.828 1 91.19 124 SER A N 1
ATOM 952 C CA . SER A 1 124 ? -3.455 1.602 -13.984 1 91.19 124 SER A CA 1
ATOM 953 C C . SER A 1 124 ? -4.441 0.7 -14.719 1 91.19 124 SER A C 1
ATOM 955 O O . SER A 1 124 ? -5.32 1.185 -15.438 1 91.19 124 SER A O 1
ATOM 957 N N . TYR A 1 125 ? -4.27 -0.531 -14.617 1 93.12 125 TYR A N 1
ATOM 958 C CA . TYR A 1 125 ? -5.176 -1.54 -15.148 1 93.12 125 TYR A CA 1
ATOM 959 C C . TYR A 1 125 ? -5.957 -2.217 -14.023 1 93.12 125 TYR A C 1
ATOM 961 O O . TYR A 1 125 ? -5.402 -2.514 -12.969 1 93.12 125 TYR A O 1
ATOM 969 N N . VAL A 1 126 ? -7.195 -2.416 -14.32 1 95.25 126 VAL A N 1
ATOM 970 C CA . VAL A 1 126 ? -8.055 -3.094 -13.359 1 95.25 126 VAL A CA 1
ATOM 971 C C . VAL A 1 126 ? -8.523 -4.43 -13.93 1 95.25 126 VAL A C 1
ATOM 973 O O . VAL A 1 126 ? -8.984 -4.496 -15.07 1 95.25 126 VAL A O 1
ATOM 976 N N . ILE A 1 127 ? -8.289 -5.477 -13.242 1 96 127 ILE A N 1
ATOM 977 C CA . ILE A 1 127 ? -8.883 -6.777 -13.531 1 96 127 ILE A CA 1
ATOM 978 C C . ILE A 1 127 ? -10.016 -7.059 -12.555 1 96 127 ILE A C 1
ATOM 980 O O . ILE A 1 127 ? -9.773 -7.395 -11.391 1 96 127 ILE A O 1
ATOM 984 N N . PRO A 1 128 ? -11.188 -6.918 -13.023 1 95.62 128 PRO A N 1
ATOM 985 C CA . PRO A 1 128 ? -12.32 -7.152 -12.125 1 95.62 128 PRO A CA 1
ATOM 986 C C . PRO A 1 128 ? -12.602 -8.633 -11.906 1 95.62 128 PRO A C 1
ATOM 988 O O . PRO A 1 128 ? -12.453 -9.438 -12.828 1 95.62 128 PRO A O 1
ATOM 991 N N . ILE A 1 129 ? -12.953 -8.969 -10.656 1 94.31 129 ILE A N 1
ATOM 992 C CA . ILE A 1 129 ? -13.375 -10.32 -10.281 1 94.31 129 ILE A CA 1
ATOM 993 C C . ILE A 1 129 ? -14.789 -10.281 -9.703 1 94.31 129 ILE A C 1
ATOM 995 O O . ILE A 1 129 ? -15.094 -9.438 -8.859 1 94.31 129 ILE A O 1
ATOM 999 N N . THR A 1 130 ? -15.586 -11.156 -10.188 1 94.31 130 THR A N 1
ATOM 1000 C CA . THR A 1 130 ? -16.953 -11.211 -9.68 1 94.31 130 THR A CA 1
ATOM 1001 C C . THR A 1 130 ? -17.281 -12.609 -9.156 1 94.31 130 THR A C 1
ATOM 1003 O O . THR A 1 130 ? -16.875 -13.609 -9.758 1 94.31 130 THR A O 1
ATOM 1006 N N . TRP A 1 131 ? -17.875 -12.656 -8.055 1 91.56 131 TRP A N 1
ATOM 1007 C CA . TRP A 1 131 ? -18.422 -13.875 -7.453 1 91.56 131 TRP A CA 1
ATOM 1008 C C . TRP A 1 131 ? -19.812 -13.625 -6.879 1 91.56 131 TRP A C 1
ATOM 1010 O O . TRP A 1 131 ? -19.953 -12.906 -5.891 1 91.56 131 TRP A O 1
ATOM 1020 N N . LYS A 1 132 ? -20.859 -14.312 -7.539 1 90.94 132 LYS A N 1
ATOM 1021 C CA . LYS A 1 132 ? -22.234 -14.023 -7.184 1 90.94 132 LYS A CA 1
ATOM 1022 C C . LYS A 1 132 ? -22.531 -12.531 -7.277 1 90.94 132 LYS A C 1
ATOM 1024 O O . LYS A 1 132 ? -22.328 -11.914 -8.328 1 90.94 132 LYS A O 1
ATOM 1029 N N . GLN A 1 133 ? -22.922 -11.906 -6.207 1 92.94 133 GLN A N 1
ATOM 1030 C CA . GLN A 1 133 ? -23.234 -10.484 -6.23 1 92.94 133 GLN A CA 1
ATOM 1031 C C . GLN A 1 133 ? -22.062 -9.648 -5.727 1 92.94 133 GLN A C 1
ATOM 1033 O O . GLN A 1 133 ? -22.156 -8.422 -5.629 1 92.94 133 GLN A O 1
ATOM 1038 N N . TYR A 1 134 ? -21.016 -10.312 -5.484 1 93.5 134 TYR A N 1
ATOM 1039 C CA . TYR A 1 134 ? -19.875 -9.609 -4.898 1 93.5 134 TYR A CA 1
ATOM 1040 C C . TYR A 1 134 ? -18.797 -9.359 -5.938 1 93.5 134 TYR A C 1
ATOM 1042 O O . TYR A 1 134 ? -18.656 -10.133 -6.891 1 93.5 134 TYR A O 1
ATOM 1050 N N . ALA A 1 135 ? -18.125 -8.227 -5.719 1 94.44 135 ALA A N 1
ATOM 1051 C CA . ALA A 1 135 ? -17.062 -7.828 -6.641 1 94.44 135 ALA A CA 1
ATOM 1052 C C . ALA A 1 135 ? -15.734 -7.676 -5.91 1 94.44 135 ALA A C 1
ATOM 1054 O O . ALA A 1 135 ? -15.703 -7.293 -4.738 1 94.44 135 ALA A O 1
ATOM 1055 N N . ALA A 1 136 ? -14.703 -8.016 -6.574 1 95.31 136 ALA A N 1
ATOM 1056 C CA . ALA A 1 136 ? -13.312 -7.785 -6.184 1 95.31 136 ALA A CA 1
ATOM 1057 C C . ALA A 1 136 ? -12.492 -7.266 -7.363 1 95.31 136 ALA A C 1
ATOM 1059 O O . ALA A 1 136 ? -12.984 -7.191 -8.484 1 95.31 136 ALA A O 1
ATOM 1060 N N . ALA A 1 137 ? -11.273 -6.828 -7.062 1 96.06 137 ALA A N 1
ATOM 1061 C CA . ALA A 1 137 ? -10.453 -6.301 -8.156 1 96.06 137 ALA A CA 1
ATOM 1062 C C . ALA A 1 137 ? -8.969 -6.465 -7.859 1 96.06 137 ALA A C 1
ATOM 1064 O O . ALA A 1 137 ? -8.547 -6.391 -6.703 1 96.06 137 ALA A O 1
ATOM 1065 N N . ILE A 1 138 ? -8.281 -6.699 -8.867 1 96.69 138 ILE A N 1
ATOM 1066 C CA . ILE A 1 138 ? -6.832 -6.531 -8.875 1 96.69 138 ILE A CA 1
ATOM 1067 C C . ILE A 1 138 ? -6.457 -5.297 -9.688 1 96.69 138 ILE A C 1
ATOM 1069 O O . ILE A 1 138 ? -6.926 -5.125 -10.82 1 96.69 138 ILE A O 1
ATOM 1073 N N . VAL A 1 139 ? -5.688 -4.484 -9.125 1 95.62 139 VAL A N 1
ATOM 1074 C CA . VAL A 1 139 ? -5.266 -3.264 -9.805 1 95.62 139 VAL A CA 1
ATOM 1075 C C . VAL A 1 139 ? -3.748 -3.256 -9.961 1 95.62 139 VAL A C 1
ATOM 1077 O O . VAL A 1 139 ? -3.02 -3.537 -9.008 1 95.62 139 VAL A O 1
ATOM 1080 N N . ILE A 1 140 ? -3.309 -3.006 -11.164 1 95.06 140 ILE A N 1
ATOM 1081 C CA . ILE A 1 140 ? -1.888 -2.939 -11.5 1 95.06 140 ILE A CA 1
ATOM 1082 C C . ILE A 1 140 ? -1.531 -1.528 -11.961 1 95.06 140 ILE A C 1
ATOM 1084 O O . ILE A 1 140 ? -2.109 -1.02 -12.922 1 95.06 140 ILE A O 1
ATOM 1088 N N . CYS A 1 141 ? -0.673 -0.933 -11.25 1 93.88 141 CYS A N 1
ATOM 1089 C CA . CYS A 1 141 ? -0.16 0.384 -11.602 1 93.88 141 CYS A CA 1
ATOM 1090 C C . CYS A 1 141 ? 1.351 0.344 -11.805 1 93.88 141 CYS A C 1
ATOM 1092 O O . CYS A 1 141 ? 2.104 0.129 -10.859 1 93.88 141 CYS A O 1
ATOM 1094 N N . LEU A 1 142 ? 1.796 0.594 -13.039 1 91.44 142 LEU A N 1
ATOM 1095 C CA . LEU A 1 142 ? 3.219 0.526 -13.344 1 91.44 142 LEU A CA 1
ATOM 1096 C C . LEU A 1 142 ? 3.648 1.717 -14.195 1 91.44 142 LEU A C 1
ATOM 1098 O O . LEU A 1 142 ? 2.916 2.139 -15.094 1 91.44 142 LEU A O 1
ATOM 1102 N N . GLN A 1 143 ? 4.672 2.205 -13.805 1 88.62 143 GLN A N 1
ATOM 1103 C CA . GLN A 1 143 ? 5.375 3.217 -14.586 1 88.62 143 GLN A CA 1
ATOM 1104 C C . GLN A 1 143 ? 6.77 2.736 -14.977 1 88.62 143 GLN A C 1
ATOM 1106 O O . GLN A 1 143 ? 7.457 2.096 -14.188 1 88.62 143 GLN A O 1
ATOM 1111 N N . GLU A 1 144 ? 7.066 2.965 -16.312 1 82.25 144 GLU A N 1
ATOM 1112 C CA . GLU A 1 144 ? 8.414 2.615 -16.75 1 82.25 144 GLU A CA 1
ATOM 1113 C C . GLU A 1 144 ? 9.453 3.52 -16.094 1 82.25 144 GLU A C 1
ATOM 1115 O O . GLU A 1 144 ? 9.234 4.723 -15.945 1 82.25 144 GLU A O 1
ATOM 1120 N N . GLY A 1 145 ? 10.383 2.896 -15.32 1 64.88 145 GLY A N 1
ATOM 1121 C CA . GLY A 1 145 ? 11.422 3.637 -14.633 1 64.88 145 GLY A CA 1
ATOM 1122 C C . GLY A 1 145 ? 12.297 4.449 -15.57 1 64.88 145 GLY A C 1
ATOM 1123 O O . GLY A 1 145 ? 12.336 4.188 -16.766 1 64.88 145 GLY A O 1
ATOM 1124 N N . MET B 1 1 ? 17.797 2.619 10.578 1 82.44 1 MET B N 1
ATOM 1125 C CA . MET B 1 1 ? 16.641 3.295 11.172 1 82.44 1 MET B CA 1
ATOM 1126 C C . MET B 1 1 ? 16.922 4.781 11.359 1 82.44 1 MET B C 1
ATOM 1128 O O . MET B 1 1 ? 16.047 5.613 11.125 1 82.44 1 MET B O 1
ATOM 1132 N N . GLN B 1 2 ? 18.203 5.102 11.672 1 89.38 2 GLN B N 1
ATOM 1133 C CA . GLN B 1 2 ? 18.562 6.488 11.938 1 89.38 2 GLN B CA 1
ATOM 1134 C C . GLN B 1 2 ? 18.312 7.371 10.719 1 89.38 2 GLN B C 1
ATOM 1136 O O . GLN B 1 2 ? 17.938 8.539 10.852 1 89.38 2 GLN B O 1
ATOM 1141 N N . VAL B 1 3 ? 18.562 6.828 9.633 1 92.69 3 VAL B N 1
ATOM 1142 C CA . VAL B 1 3 ? 18.375 7.582 8.398 1 92.69 3 VAL B CA 1
ATOM 1143 C C . VAL B 1 3 ? 16.922 8.039 8.289 1 92.69 3 VAL B C 1
ATOM 1145 O O . VAL B 1 3 ? 16.656 9.156 7.836 1 92.69 3 VAL B O 1
ATOM 1148 N N . PHE B 1 4 ? 16 7.211 8.672 1 94.12 4 PHE B N 1
ATOM 1149 C CA . PHE B 1 4 ? 14.586 7.559 8.617 1 94.12 4 PHE B CA 1
ATOM 1150 C C . PHE B 1 4 ? 14.25 8.633 9.648 1 94.12 4 PHE B C 1
ATOM 1152 O O . PHE B 1 4 ? 13.523 9.586 9.344 1 94.12 4 PHE B O 1
ATOM 1159 N N . ILE B 1 5 ? 14.805 8.516 10.758 1 92.81 5 ILE B N 1
ATOM 1160 C CA . ILE B 1 5 ? 14.586 9.5 11.812 1 92.81 5 ILE B CA 1
ATOM 1161 C C . ILE B 1 5 ? 15.094 10.867 11.359 1 92.81 5 ILE B C 1
ATOM 1163 O O . ILE B 1 5 ? 14.398 11.875 11.5 1 92.81 5 ILE B O 1
ATOM 1167 N N . ASP B 1 6 ? 16.234 10.859 10.828 1 92.94 6 ASP B N 1
ATOM 1168 C CA . ASP B 1 6 ? 16.828 12.102 10.328 1 92.94 6 ASP B CA 1
ATOM 1169 C C . ASP B 1 6 ? 15.969 12.703 9.211 1 92.94 6 ASP B C 1
ATOM 1171 O O . ASP B 1 6 ? 15.789 13.914 9.148 1 92.94 6 ASP B O 1
ATOM 1175 N N . GLY B 1 7 ? 15.539 11.836 8.32 1 93 7 GLY B N 1
ATOM 1176 C CA . GLY B 1 7 ? 14.688 12.297 7.238 1 93 7 GLY B CA 1
ATOM 1177 C C . GLY B 1 7 ? 13.398 12.938 7.719 1 93 7 GLY B C 1
ATOM 1178 O O . GLY B 1 7 ? 12.977 13.969 7.188 1 93 7 GLY B O 1
ATOM 1179 N N . VAL B 1 8 ? 12.805 12.359 8.75 1 93.5 8 VAL B N 1
ATOM 1180 C CA . VAL B 1 8 ? 11.57 12.891 9.32 1 93.5 8 VAL B CA 1
ATOM 1181 C C . VAL B 1 8 ? 11.852 14.234 9.992 1 93.5 8 VAL B C 1
ATOM 1183 O O . VAL B 1 8 ? 11.125 15.203 9.766 1 93.5 8 VAL B O 1
ATOM 1186 N N . ASN B 1 9 ? 12.875 14.289 10.734 1 90.56 9 ASN B N 1
ATOM 1187 C CA . ASN B 1 9 ? 13.258 15.531 11.391 1 90.56 9 ASN B CA 1
ATOM 1188 C C . ASN B 1 9 ? 13.531 16.641 10.383 1 90.56 9 ASN B C 1
ATOM 1190 O O . ASN B 1 9 ? 13.094 17.781 10.562 1 90.56 9 ASN B O 1
ATOM 1194 N N . ARG B 1 10 ? 14.25 16.297 9.352 1 90.06 10 ARG B N 1
ATOM 1195 C CA . ARG B 1 10 ? 14.57 17.281 8.32 1 90.06 10 ARG B CA 1
ATOM 1196 C C . ARG B 1 10 ? 13.305 17.812 7.664 1 90.06 10 ARG B C 1
ATOM 1198 O O . ARG B 1 10 ? 13.172 19.016 7.449 1 90.06 10 ARG B O 1
ATOM 1205 N N . PHE B 1 11 ? 12.445 16.906 7.336 1 91.88 11 PHE B N 1
ATOM 1206 C CA . PHE B 1 11 ? 11.219 17.328 6.676 1 91.88 11 PHE B CA 1
ATOM 1207 C C . PHE B 1 11 ? 10.422 18.281 7.566 1 91.88 11 PHE B C 1
ATOM 1209 O O . PHE B 1 11 ? 10.039 19.359 7.133 1 91.88 11 PHE B O 1
ATOM 1216 N N . PHE B 1 12 ? 10.133 17.969 8.766 1 88.62 12 PHE B N 1
ATOM 1217 C CA . PHE B 1 12 ? 9.25 18.734 9.633 1 88.62 12 PHE B CA 1
ATOM 1218 C C . PHE B 1 12 ? 9.969 19.969 10.18 1 88.62 12 PHE B C 1
ATOM 1220 O O . PHE B 1 12 ? 9.32 20.938 10.578 1 88.62 12 PHE B O 1
ATOM 1227 N N . ASN B 1 13 ? 11.258 19.891 10.188 1 84.12 13 ASN B N 1
ATOM 1228 C CA . ASN B 1 13 ? 12 21.094 10.523 1 84.12 13 ASN B CA 1
ATOM 1229 C C . ASN B 1 13 ? 11.961 22.125 9.398 1 84.12 13 ASN B C 1
ATOM 1231 O O . ASN B 1 13 ? 12 23.328 9.641 1 84.12 13 ASN B O 1
ATOM 1235 N N . GLU B 1 14 ? 11.992 21.641 8.188 1 81.88 14 GLU B N 1
ATOM 1236 C CA . GLU B 1 14 ? 11.961 22.516 7.02 1 81.88 14 GLU B CA 1
ATOM 1237 C C . GLU B 1 14 ? 10.594 23.188 6.863 1 81.88 14 GLU B C 1
ATOM 1239 O O . GLU B 1 14 ? 10.492 24.297 6.336 1 81.88 14 GLU B O 1
ATOM 1244 N N . VAL B 1 15 ? 9.734 22.453 7.238 1 77 15 VAL B N 1
ATOM 1245 C CA . VAL B 1 15 ? 8.414 23.062 7.156 1 77 15 VAL B CA 1
ATOM 1246 C C . VAL B 1 15 ? 8.227 24.062 8.297 1 77 15 VAL B C 1
ATOM 1248 O O . VAL B 1 15 ? 7.961 23.672 9.438 1 77 15 VAL B O 1
ATOM 1251 N N . ASN B 1 16 ? 9.133 25.172 8.516 1 62.09 16 ASN B N 1
ATOM 1252 C CA . ASN B 1 16 ? 9.539 26.25 9.406 1 62.09 16 ASN B CA 1
ATOM 1253 C C . ASN B 1 16 ? 8.422 26.625 10.383 1 62.09 16 ASN B C 1
ATOM 1255 O O . ASN B 1 16 ? 8.695 27.062 11.5 1 62.09 16 ASN B O 1
ATOM 1259 N N . ASN B 1 17 ? 7.121 26.328 10.07 1 64.62 17 ASN B N 1
ATOM 1260 C CA . ASN B 1 17 ? 6.145 27.047 10.875 1 64.62 17 ASN B CA 1
ATOM 1261 C C . ASN B 1 17 ? 5.094 26.109 11.461 1 64.62 17 ASN B C 1
ATOM 1263 O O . ASN B 1 17 ? 4.074 26.562 11.992 1 64.62 17 ASN B O 1
ATOM 1267 N N . ILE B 1 18 ? 5.344 24.891 11.477 1 71.44 18 ILE B N 1
ATOM 1268 C CA . ILE B 1 18 ? 4.199 24.094 11.898 1 71.44 18 ILE B CA 1
ATOM 1269 C C . ILE B 1 18 ? 4.359 23.688 13.359 1 71.44 18 ILE B C 1
ATOM 1271 O O . ILE B 1 18 ? 3.391 23.297 14.016 1 71.44 18 ILE B O 1
ATOM 1275 N N . ASN B 1 19 ? 5.473 23.953 14.047 1 82.06 19 ASN B N 1
ATOM 1276 C CA . ASN B 1 19 ? 5.691 23.578 15.438 1 82.06 19 ASN B CA 1
ATOM 1277 C C . ASN B 1 19 ? 5.242 22.141 15.703 1 82.06 19 ASN B C 1
ATOM 1279 O O . ASN B 1 19 ? 4.602 21.859 16.719 1 82.06 19 ASN B O 1
ATOM 1283 N N . ALA B 1 20 ? 5.355 21.234 14.781 1 87.62 20 ALA B N 1
ATOM 1284 C CA . ALA B 1 20 ? 5.098 19.812 15.016 1 87.62 20 ALA B CA 1
ATOM 1285 C C . ALA B 1 20 ? 6.254 19.172 15.781 1 87.62 20 ALA B C 1
ATOM 1287 O O . ALA B 1 20 ? 7.41 19.547 15.602 1 87.62 20 ALA B O 1
ATOM 1288 N N . GLU B 1 21 ? 5.918 18.266 16.672 1 91.81 21 GLU B N 1
ATOM 1289 C CA . GLU B 1 21 ? 6.93 17.578 17.469 1 91.81 21 GLU B CA 1
ATOM 1290 C C . GLU B 1 21 ? 7.133 16.141 16.969 1 91.81 21 GLU B C 1
ATOM 1292 O O . GLU B 1 21 ? 6.18 15.375 16.875 1 91.81 21 GLU B O 1
ATOM 1297 N N . VAL B 1 22 ? 8.398 15.891 16.625 1 93.31 22 VAL B N 1
ATOM 1298 C CA . VAL B 1 22 ? 8.766 14.516 16.297 1 93.31 22 VAL B CA 1
ATOM 1299 C C . VAL B 1 22 ? 9.133 13.75 17.562 1 93.31 22 VAL B C 1
ATOM 1301 O O . VAL B 1 22 ? 10.055 14.133 18.281 1 93.31 22 VAL B O 1
ATOM 1304 N N . GLY B 1 23 ? 8.281 12.734 17.828 1 94.38 23 GLY B N 1
ATOM 1305 C CA . GLY B 1 23 ? 8.508 11.969 19.031 1 94.38 23 GLY B CA 1
ATOM 1306 C C . GLY B 1 23 ? 9.594 10.914 18.891 1 94.38 23 GLY B C 1
ATOM 1307 O O . GLY B 1 23 ? 10.172 10.766 17.812 1 94.38 23 GLY B O 1
ATOM 1308 N N . THR B 1 24 ? 9.852 10.203 19.984 1 93.94 24 THR B N 1
ATOM 1309 C CA . THR B 1 24 ? 10.852 9.141 20.016 1 93.94 24 THR B CA 1
ATOM 1310 C C . THR B 1 24 ? 10.344 7.91 19.266 1 93.94 24 THR B C 1
ATOM 1312 O O . THR B 1 24 ? 9.25 7.41 19.547 1 93.94 24 THR B O 1
ATOM 1315 N N . PRO B 1 25 ? 11.141 7.52 18.312 1 94.12 25 PRO B N 1
ATOM 1316 C CA . PRO B 1 25 ? 10.734 6.293 17.609 1 94.12 25 PRO B CA 1
ATOM 1317 C C . PRO B 1 25 ? 10.562 5.109 18.562 1 94.12 25 PRO B C 1
ATOM 1319 O O . PRO B 1 25 ? 11.281 5 19.562 1 94.12 25 PRO B O 1
ATOM 1322 N N . TYR B 1 26 ? 9.578 4.219 18.219 1 93.06 26 TYR B N 1
ATOM 1323 C CA . TYR B 1 26 ? 9.398 3.01 19.016 1 93.06 26 TYR B CA 1
ATOM 1324 C C . TYR B 1 26 ? 9.055 1.817 18.141 1 93.06 26 TYR B C 1
ATOM 1326 O O . TYR B 1 26 ? 8.562 1.986 17.016 1 93.06 26 TYR B O 1
ATOM 1334 N N . LEU B 1 27 ? 9.297 0.586 18.656 1 90.06 27 LEU B N 1
ATOM 1335 C CA . LEU B 1 27 ? 9.039 -0.665 17.938 1 90.06 27 LEU B CA 1
ATOM 1336 C C . LEU B 1 27 ? 7.605 -1.13 18.172 1 90.06 27 LEU B C 1
ATOM 1338 O O . LEU B 1 27 ? 7.082 -1.031 19.281 1 90.06 27 LEU B O 1
ATOM 1342 N N . VAL B 1 28 ? 7.043 -1.586 17 1 85.31 28 VAL B N 1
ATOM 1343 C CA . VAL B 1 28 ? 5.727 -2.195 17.156 1 85.31 28 VAL B CA 1
ATOM 1344 C C . VAL B 1 28 ? 5.754 -3.625 16.609 1 85.31 28 VAL B C 1
ATOM 1346 O O . VAL B 1 28 ? 6.426 -3.908 15.617 1 85.31 28 VAL B O 1
ATOM 1349 N N . GLU B 1 29 ? 5.18 -4.625 17.219 1 69.12 29 GLU B N 1
ATOM 1350 C CA . GLU B 1 29 ? 5.172 -6.004 16.734 1 69.12 29 GLU B CA 1
ATOM 1351 C C . GLU B 1 29 ? 3.91 -6.297 15.922 1 69.12 29 GLU B C 1
ATOM 1353 O O . GLU B 1 29 ? 3.986 -6.867 14.828 1 69.12 29 GLU B O 1
ATOM 1358 N N . ASN B 1 30 ? 2.711 -6.027 16.438 1 61.09 30 ASN B N 1
ATOM 1359 C CA . ASN B 1 30 ? 1.51 -6.5 15.758 1 61.09 30 ASN B CA 1
ATOM 1360 C C . ASN B 1 30 ? 0.474 -5.391 15.609 1 61.09 30 ASN B C 1
ATOM 1362 O O . ASN B 1 30 ? -0.578 -5.594 15 1 61.09 30 ASN B O 1
ATOM 1366 N N . ASN B 1 31 ? 0.916 -4.312 16.109 1 67.31 31 ASN B N 1
ATOM 1367 C CA . ASN B 1 31 ? -0.145 -3.311 16.156 1 67.31 31 ASN B CA 1
ATOM 1368 C C . ASN B 1 31 ? 0.34 -1.952 15.664 1 67.31 31 ASN B C 1
ATOM 1370 O O . ASN B 1 31 ? 0.85 -1.146 16.438 1 67.31 31 ASN B O 1
ATOM 1374 N N . THR B 1 32 ? 0.089 -1.824 14.414 1 73.5 32 THR B N 1
ATOM 1375 C CA . THR B 1 32 ? 0.467 -0.5 13.93 1 73.5 32 THR B CA 1
ATOM 1376 C C . THR B 1 32 ? -0.584 0.537 14.312 1 73.5 32 THR B C 1
ATOM 1378 O O . THR B 1 32 ? -1.732 0.188 14.602 1 73.5 32 THR B O 1
ATOM 1381 N N . PRO B 1 33 ? -0.131 1.75 14.438 1 75.31 33 PRO B N 1
ATOM 1382 C CA . PRO B 1 33 ? -1.128 2.793 14.695 1 75.31 33 PRO B CA 1
ATOM 1383 C C . PRO B 1 33 ? -2.25 2.799 13.656 1 75.31 33 PRO B C 1
ATOM 1385 O O . PRO B 1 33 ? -2.039 2.398 12.508 1 75.31 33 PRO B O 1
ATOM 1388 N N . LYS B 1 34 ? -3.375 3.246 14.195 1 82.38 34 LYS B N 1
ATOM 1389 C CA . LYS B 1 34 ? -4.516 3.4 13.297 1 82.38 34 LYS B CA 1
ATOM 1390 C C . LYS B 1 34 ? -4.223 4.434 12.211 1 82.38 34 LYS B C 1
ATOM 1392 O O . LYS B 1 34 ? -3.639 5.484 12.484 1 82.38 34 LYS B O 1
ATOM 1397 N N . ALA B 1 35 ? -4.605 4.031 11.047 1 89 35 ALA B N 1
ATOM 1398 C CA . ALA B 1 35 ? -4.449 4.973 9.938 1 89 35 ALA B CA 1
ATOM 1399 C C . ALA B 1 35 ? -5.387 6.164 10.102 1 89 35 ALA B C 1
ATOM 1401 O O . ALA B 1 35 ? -6.527 6.012 10.555 1 89 35 ALA B O 1
ATOM 1402 N N . HIS B 1 36 ? -4.938 7.324 9.727 1 92.88 36 HIS B N 1
ATOM 1403 C CA . HIS B 1 36 ? -5.73 8.547 9.773 1 92.88 36 HIS B CA 1
ATOM 1404 C C . HIS B 1 36 ? -6.406 8.82 8.438 1 92.88 36 HIS B C 1
ATOM 1406 O O . HIS B 1 36 ? -6.66 7.887 7.664 1 92.88 36 HIS B O 1
ATOM 1412 N N . ASP B 1 37 ? -6.805 10.031 8.195 1 92.44 37 ASP B N 1
ATOM 1413 C CA . ASP B 1 37 ? -7.605 10.406 7.035 1 92.44 37 ASP B CA 1
ATOM 1414 C C . ASP B 1 37 ? -6.852 10.125 5.738 1 92.44 37 ASP B C 1
ATOM 1416 O O . ASP B 1 37 ? -7.457 9.781 4.723 1 92.44 37 ASP B O 1
ATOM 1420 N N . TYR B 1 38 ? -5.52 10.367 5.812 1 94 38 TYR B N 1
ATOM 1421 C CA . TYR B 1 38 ? -4.688 10.211 4.625 1 94 38 TYR B CA 1
ATOM 1422 C C . TYR B 1 38 ? -3.424 9.422 4.941 1 94 38 TYR B C 1
ATOM 1424 O O . TYR B 1 38 ? -2.764 9.664 5.953 1 94 38 TYR B O 1
ATOM 1432 N N . THR B 1 39 ? -3.156 8.477 4.117 1 94.75 39 THR B N 1
ATOM 1433 C CA . THR B 1 39 ? -1.96 7.656 4.285 1 94.75 39 THR B CA 1
ATOM 1434 C C . THR B 1 39 ? -1.21 7.52 2.963 1 94.75 39 THR B C 1
ATOM 1436 O O . THR B 1 39 ? -1.784 7.102 1.956 1 94.75 39 THR B O 1
ATOM 1439 N N . GLY B 1 40 ? -0.003 7.969 2.924 1 95.69 40 GLY B N 1
ATOM 1440 C CA . GLY B 1 40 ? 0.891 7.703 1.809 1 95.69 40 GLY B CA 1
ATOM 1441 C C . GLY B 1 40 ? 1.785 6.5 2.031 1 95.69 40 GLY B C 1
ATOM 1442 O O . GLY B 1 40 ? 2.342 6.324 3.117 1 95.69 40 GLY B O 1
ATOM 1443 N N . ILE B 1 41 ? 1.957 5.676 0.996 1 95.88 41 ILE B N 1
ATOM 1444 C CA . ILE B 1 41 ? 2.662 4.41 1.155 1 95.88 41 ILE B CA 1
ATOM 1445 C C . ILE B 1 41 ? 3.732 4.277 0.076 1 95.88 41 ILE B C 1
ATOM 1447 O O . ILE B 1 41 ? 3.492 4.598 -1.091 1 95.88 41 ILE B O 1
ATOM 1451 N N . ILE B 1 42 ? 4.887 3.818 0.494 1 96.88 42 ILE B N 1
ATOM 1452 C CA . ILE B 1 42 ? 5.988 3.482 -0.397 1 96.88 42 ILE B CA 1
ATOM 1453 C C . ILE B 1 42 ? 6.426 2.039 -0.155 1 96.88 42 ILE B C 1
ATOM 1455 O O . ILE B 1 42 ? 6.711 1.651 0.981 1 96.88 42 ILE B O 1
ATOM 1459 N N . GLY B 1 43 ? 6.434 1.227 -1.16 1 96.12 43 GLY B N 1
ATOM 1460 C CA . GLY B 1 43 ? 7.062 -0.081 -1.072 1 96.12 43 GLY B CA 1
ATOM 1461 C C . GLY B 1 43 ? 8.57 -0.025 -1.219 1 96.12 43 GLY B C 1
ATOM 1462 O O . GLY B 1 43 ? 9.094 0.784 -1.985 1 96.12 43 GLY B O 1
ATOM 1463 N N . ILE B 1 44 ? 9.227 -0.857 -0.508 1 95.94 44 ILE B N 1
ATOM 1464 C CA . ILE B 1 44 ? 10.68 -0.944 -0.543 1 95.94 44 ILE B CA 1
ATOM 1465 C C . ILE B 1 44 ? 11.102 -2.34 -0.995 1 95.94 44 ILE B C 1
ATOM 1467 O O . ILE B 1 44 ? 10.516 -3.34 -0.579 1 95.94 44 ILE B O 1
ATOM 1471 N N . SER B 1 45 ? 12.109 -2.391 -1.846 1 95.06 45 SER B N 1
ATOM 1472 C CA . SER B 1 45 ? 12.648 -3.666 -2.305 1 95.06 45 SER B CA 1
ATOM 1473 C C . SER B 1 45 ? 14.164 -3.609 -2.441 1 95.06 45 SER B C 1
ATOM 1475 O O . SER B 1 45 ? 14.773 -2.549 -2.27 1 95.06 45 SER B O 1
ATOM 1477 N N . GLY B 1 46 ? 14.773 -4.785 -2.795 1 93.19 46 GLY B N 1
ATOM 1478 C CA . GLY B 1 46 ? 16.219 -4.93 -2.836 1 93.19 46 GLY B CA 1
ATOM 1479 C C . GLY B 1 46 ? 16.781 -5.684 -1.644 1 93.19 46 GLY B C 1
ATOM 1480 O O . GLY B 1 46 ? 16.25 -6.738 -1.27 1 93.19 46 GLY B O 1
ATOM 1481 N N . PRO B 1 47 ? 17.922 -5.137 -1.076 1 90.38 47 PRO B N 1
ATOM 1482 C CA . PRO B 1 47 ? 18.469 -5.812 0.102 1 90.38 47 PRO B CA 1
ATOM 1483 C C . PRO B 1 47 ? 17.531 -5.77 1.3 1 90.38 47 PRO B C 1
ATOM 1485 O O . PRO B 1 47 ? 17.578 -6.66 2.156 1 90.38 47 PRO B O 1
ATOM 1488 N N . TYR B 1 48 ? 16.766 -4.789 1.354 1 90.62 48 TYR B N 1
ATOM 1489 C CA . TYR B 1 48 ? 15.672 -4.68 2.311 1 90.62 48 TYR B CA 1
ATOM 1490 C C . TYR B 1 48 ? 14.328 -4.734 1.603 1 90.62 48 TYR B C 1
ATOM 1492 O O . TYR B 1 48 ? 14.164 -4.184 0.511 1 90.62 48 TYR B O 1
ATOM 1500 N N . ARG B 1 49 ? 13.438 -5.469 2.24 1 93.31 49 ARG B N 1
ATOM 1501 C CA . ARG B 1 49 ? 12.086 -5.496 1.702 1 93.31 49 ARG B CA 1
ATOM 1502 C C . ARG B 1 49 ? 11.07 -5.027 2.744 1 93.31 49 ARG B C 1
ATOM 1504 O O . ARG B 1 49 ? 11.203 -5.344 3.928 1 93.31 49 ARG B O 1
ATOM 1511 N N . GLY B 1 50 ? 10.117 -4.238 2.307 1 94.25 50 GLY B N 1
ATOM 1512 C CA . GLY B 1 50 ? 9.094 -3.732 3.213 1 94.25 50 GLY B CA 1
ATOM 1513 C C . GLY B 1 50 ? 8.367 -2.518 2.672 1 94.25 50 GLY B C 1
ATOM 1514 O O . GLY B 1 50 ? 8.016 -2.471 1.491 1 94.25 50 GLY B O 1
ATOM 1515 N N . CYS B 1 51 ? 8.086 -1.583 3.648 1 95.12 51 CYS B N 1
ATOM 1516 C CA . CYS B 1 51 ? 7.363 -0.383 3.248 1 95.12 51 CYS B CA 1
ATOM 1517 C C . CYS B 1 51 ? 7.566 0.742 4.254 1 95.12 51 CYS B C 1
ATOM 1519 O O . CYS B 1 51 ? 8.023 0.501 5.375 1 95.12 51 CYS B O 1
ATOM 1521 N N . VAL B 1 52 ? 7.316 1.928 3.799 1 95.81 52 VAL B N 1
ATOM 1522 C CA . VAL B 1 52 ? 7.195 3.135 4.609 1 95.81 52 VAL B CA 1
ATOM 1523 C C . VAL B 1 52 ? 5.836 3.787 4.367 1 95.81 52 VAL B C 1
ATOM 1525 O O . VAL B 1 52 ? 5.398 3.916 3.223 1 95.81 52 VAL B O 1
ATOM 1528 N N . TYR B 1 53 ? 5.16 4.105 5.426 1 95.94 53 TYR B N 1
ATOM 1529 C CA . TYR B 1 53 ? 3.957 4.891 5.176 1 95.94 53 TYR B CA 1
ATOM 1530 C C . TYR B 1 53 ? 3.834 6.031 6.176 1 95.94 53 TYR B C 1
ATOM 1532 O O . TYR B 1 53 ? 4.332 5.938 7.301 1 95.94 53 TYR B O 1
ATOM 1540 N N . PHE B 1 54 ? 3.287 7.133 5.738 1 96.81 54 PHE B N 1
ATOM 1541 C CA . PHE B 1 54 ? 2.939 8.305 6.527 1 96.81 54 PHE B CA 1
ATOM 1542 C C . PHE B 1 54 ? 1.427 8.477 6.609 1 96.81 54 PHE B C 1
ATOM 1544 O O . PHE B 1 54 ? 0.736 8.438 5.586 1 96.81 54 PHE B O 1
ATOM 1551 N N . THR B 1 55 ? 0.894 8.656 7.789 1 95.62 55 THR B N 1
ATOM 1552 C CA . THR B 1 55 ? -0.542 8.828 7.98 1 95.62 55 THR B CA 1
ATOM 1553 C C . THR B 1 55 ? -0.835 10.039 8.859 1 95.62 55 THR B C 1
ATOM 1555 O O . THR B 1 55 ? -0.123 10.289 9.836 1 95.62 55 THR B O 1
ATOM 1558 N N . ALA B 1 56 ? -1.81 10.836 8.422 1 95.5 56 ALA B N 1
ATOM 1559 C CA . ALA B 1 56 ? -2.107 12.078 9.141 1 95.5 56 ALA B CA 1
ATOM 1560 C C . ALA B 1 56 ? -3.574 12.461 8.977 1 95.5 56 ALA B C 1
ATOM 1562 O O . ALA B 1 56 ? -4.199 12.141 7.961 1 95.5 56 ALA B O 1
ATOM 1563 N N . PRO B 1 57 ? -4.102 13.086 10 1 94.62 57 PRO B N 1
ATOM 1564 C CA . PRO B 1 57 ? -5.445 13.648 9.844 1 94.62 57 PRO B CA 1
ATOM 1565 C C . PRO B 1 57 ? -5.477 14.852 8.898 1 94.62 57 PRO B C 1
ATOM 1567 O O . PRO B 1 57 ? -4.465 15.539 8.742 1 94.62 57 PRO B O 1
ATOM 1570 N N . LYS B 1 58 ? -6.637 15.102 8.391 1 93.88 58 LYS B N 1
ATOM 1571 C CA . LYS B 1 58 ? -6.848 16.172 7.426 1 93.88 58 LYS B CA 1
ATOM 1572 C C . LYS B 1 58 ? -6.387 17.516 7.988 1 93.88 58 LYS B C 1
ATOM 1574 O O . LYS B 1 58 ? -5.738 18.297 7.285 1 93.88 58 LYS B O 1
ATOM 1579 N N . VAL B 1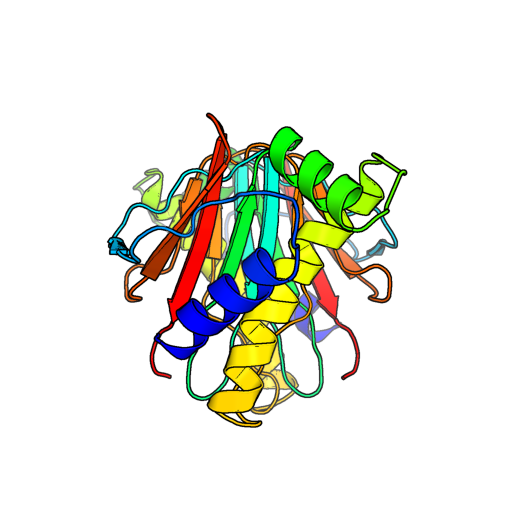 59 ? -6.633 17.766 9.211 1 93.25 59 VAL B N 1
ATOM 1580 C CA . VAL B 1 59 ? -6.371 19.062 9.844 1 93.25 59 VAL B CA 1
ATOM 1581 C C . VAL B 1 59 ? -4.871 19.344 9.859 1 93.25 59 VAL B C 1
ATOM 1583 O O . VAL B 1 59 ? -4.434 20.453 9.57 1 93.25 59 VAL B O 1
ATOM 1586 N N . LEU B 1 60 ? -4.07 18.375 10.172 1 92.88 60 LEU B N 1
ATOM 1587 C CA . LEU B 1 60 ? -2.623 18.547 10.188 1 92.88 60 LEU B CA 1
ATOM 1588 C C . LEU B 1 60 ? -2.082 18.781 8.781 1 92.88 60 LEU B C 1
ATOM 1590 O O . LEU B 1 60 ? -1.221 19.641 8.578 1 92.88 60 LEU B O 1
ATOM 1594 N N . LEU B 1 61 ? -2.586 18.062 7.812 1 94 61 LEU B N 1
ATOM 1595 C CA . LEU B 1 61 ? -2.125 18.219 6.438 1 94 61 LEU B CA 1
ATOM 1596 C C . LEU B 1 61 ? -2.436 19.609 5.914 1 94 61 LEU B C 1
ATOM 1598 O O . LEU B 1 61 ? -1.618 20.219 5.211 1 94 61 LEU B O 1
ATOM 1602 N N . ARG B 1 62 ? -3.609 20.031 6.273 1 92.44 62 ARG B N 1
ATOM 1603 C CA . ARG B 1 62 ? -3.982 21.391 5.875 1 92.44 62 ARG B CA 1
ATOM 1604 C C . ARG B 1 62 ? -3.01 22.406 6.441 1 92.44 62 ARG B C 1
ATOM 1606 O O . ARG B 1 62 ? -2.621 23.359 5.75 1 92.44 62 ARG B O 1
ATOM 1613 N N . HIS B 1 63 ? -2.668 22.203 7.613 1 90.94 63 HIS B N 1
ATOM 1614 C CA . HIS B 1 63 ? -1.741 23.125 8.258 1 90.94 63 HIS B CA 1
ATOM 1615 C C . HIS B 1 63 ? -0.367 23.078 7.602 1 90.94 63 HIS B C 1
ATOM 1617 O O . HIS B 1 63 ? 0.282 24.109 7.438 1 90.94 63 HIS B O 1
ATOM 1623 N N . ILE B 1 64 ? 0.097 21.953 7.273 1 91.5 64 ILE B N 1
ATOM 1624 C CA . ILE B 1 64 ? 1.382 21.812 6.594 1 91.5 64 ILE B CA 1
ATOM 1625 C C . ILE B 1 64 ? 1.335 22.531 5.246 1 91.5 64 ILE B C 1
ATOM 1627 O O . ILE B 1 64 ? 2.264 23.266 4.895 1 91.5 64 ILE B O 1
ATOM 1631 N N . LEU B 1 65 ? 0.257 22.344 4.539 1 91.88 65 LEU B N 1
ATOM 1632 C CA . LEU B 1 65 ? 0.102 22.984 3.24 1 91.88 65 LEU B CA 1
ATOM 1633 C C . LEU B 1 65 ? 0.16 24.5 3.377 1 91.88 65 LEU B C 1
ATOM 1635 O O . LEU B 1 65 ? 0.826 25.172 2.59 1 91.88 65 LEU B O 1
ATOM 1639 N N . LEU B 1 66 ? -0.497 25.016 4.379 1 88.06 66 LEU B N 1
ATOM 1640 C CA . LEU B 1 66 ? -0.505 26.453 4.625 1 88.06 66 LEU B CA 1
ATOM 1641 C C . LEU B 1 66 ? 0.894 26.953 4.965 1 88.06 66 LEU B C 1
ATOM 1643 O O . LEU B 1 66 ? 1.298 28.031 4.523 1 88.06 66 LEU B O 1
ATOM 1647 N N . SER B 1 67 ? 1.521 26.172 5.695 1 86.62 67 SER B N 1
ATOM 1648 C CA . SER B 1 67 ? 2.85 26.562 6.152 1 86.62 67 SER B CA 1
ATOM 1649 C C . SER B 1 67 ? 3.83 26.672 4.988 1 86.62 67 SER B C 1
ATOM 1651 O O . SER B 1 67 ? 4.793 27.438 5.043 1 86.62 67 SER B O 1
ATOM 1653 N N . ILE B 1 68 ? 3.605 25.922 3.912 1 85.44 68 ILE B N 1
ATOM 1654 C CA . ILE B 1 68 ? 4.531 25.953 2.785 1 85.44 68 ILE B CA 1
ATOM 1655 C C . ILE B 1 68 ? 3.979 26.859 1.69 1 85.44 68 ILE B C 1
ATOM 1657 O O . ILE B 1 68 ? 4.477 26.859 0.562 1 85.44 68 ILE B O 1
ATOM 1661 N N . GLY B 1 69 ? 2.902 27.562 1.98 1 82.31 69 GLY B N 1
ATOM 1662 C CA . GLY B 1 69 ? 2.406 28.625 1.117 1 82.31 69 GLY B CA 1
ATOM 1663 C C . GLY B 1 69 ? 1.319 28.156 0.166 1 82.31 69 GLY B C 1
ATOM 1664 O O . GLY B 1 69 ? 0.988 28.844 -0.795 1 82.31 69 GLY B O 1
ATOM 1665 N N . GLU B 1 70 ? 0.935 26.859 0.339 1 81.25 70 GLU B N 1
ATOM 1666 C CA . GLU B 1 70 ? -0.159 26.375 -0.502 1 81.25 70 GLU B CA 1
ATOM 1667 C C . GLU B 1 70 ? -1.514 26.766 0.082 1 81.25 70 GLU B C 1
ATOM 1669 O O . GLU B 1 70 ? -1.745 26.625 1.283 1 81.25 70 GLU B O 1
ATOM 1674 N N . ASN B 1 71 ? -2.209 27.578 -0.647 1 75.62 71 ASN B N 1
ATOM 1675 C CA . ASN B 1 71 ? -3.486 28.078 -0.145 1 75.62 71 ASN B CA 1
ATOM 1676 C C . ASN B 1 71 ? -4.645 27.172 -0.568 1 75.62 71 ASN B C 1
ATOM 1678 O O . ASN B 1 71 ? -5.773 27.344 -0.109 1 75.62 71 ASN B O 1
ATOM 1682 N N . ASP B 1 72 ? -4.324 26.281 -1.384 1 66.25 72 ASP B N 1
ATOM 1683 C CA . ASP B 1 72 ? -5.395 25.406 -1.864 1 66.25 72 ASP B CA 1
ATOM 1684 C C . ASP B 1 72 ? -5.57 24.203 -0.947 1 66.25 72 ASP B C 1
ATOM 1686 O O . ASP B 1 72 ? -4.641 23.422 -0.764 1 66.25 72 ASP B O 1
ATOM 1690 N N . ASN B 1 73 ? -6.594 24.281 -0.161 1 72 73 ASN B N 1
ATOM 1691 C CA . ASN B 1 73 ? -6.957 23.219 0.78 1 72 73 ASN B CA 1
ATOM 1692 C C . ASN B 1 73 ? -7.797 22.141 0.111 1 72 73 ASN B C 1
ATOM 1694 O O . ASN B 1 73 ? -8.688 21.562 0.74 1 72 73 ASN B O 1
ATOM 1698 N N . ASN B 1 74 ? -7.387 21.969 -1.13 1 86.06 74 ASN B N 1
ATOM 1699 C CA . ASN B 1 74 ? -8.227 20.969 -1.775 1 86.06 74 ASN B CA 1
ATOM 1700 C C . ASN B 1 74 ? -7.715 19.547 -1.509 1 86.06 74 ASN B C 1
ATOM 1702 O O . ASN B 1 74 ? -6.609 19.375 -0.992 1 86.06 74 ASN B O 1
ATOM 1706 N N . GLU B 1 75 ? -8.547 18.656 -1.66 1 87.94 75 GLU B N 1
ATOM 1707 C CA . GLU B 1 75 ? -8.297 17.234 -1.42 1 87.94 75 GLU B CA 1
ATOM 1708 C C . GLU B 1 75 ? -7.09 16.75 -2.217 1 87.94 75 GLU B C 1
ATOM 1710 O O . GLU B 1 75 ? -6.285 15.961 -1.717 1 87.94 75 GLU B O 1
ATOM 1715 N N . SER B 1 76 ? -6.977 17.297 -3.416 1 89.44 76 SER B N 1
ATOM 1716 C CA . SER B 1 76 ? -5.875 16.891 -4.277 1 89.44 76 SER B CA 1
ATOM 1717 C C . SER B 1 76 ? -4.527 17.281 -3.684 1 89.44 76 SER B C 1
ATOM 1719 O O . SER B 1 76 ? -3.557 16.531 -3.779 1 89.44 76 SER B O 1
ATOM 1721 N N . SER B 1 77 ? -4.465 18.422 -3.082 1 92.75 77 SER B N 1
ATOM 1722 C CA . SER B 1 77 ? -3.227 18.891 -2.471 1 92.75 77 SER B CA 1
ATOM 1723 C C . SER B 1 77 ? -2.844 18.031 -1.268 1 92.75 77 SER B C 1
ATOM 1725 O O . SER B 1 77 ? -1.662 17.781 -1.032 1 92.75 77 SER B O 1
ATOM 1727 N N . MET B 1 78 ? -3.846 17.594 -0.552 1 92.56 78 MET B N 1
ATOM 1728 C CA . MET B 1 78 ? -3.6 16.734 0.6 1 92.56 78 MET B CA 1
ATOM 1729 C C . MET B 1 78 ? -3.057 15.375 0.158 1 92.56 78 MET B C 1
ATOM 1731 O O . MET B 1 78 ? -2.113 14.859 0.755 1 92.56 78 MET B O 1
ATOM 1735 N N . LEU B 1 79 ? -3.693 14.906 -0.892 1 92 79 LEU B N 1
ATOM 1736 C CA . LEU B 1 79 ? -3.273 13.625 -1.447 1 92 79 LEU B CA 1
ATOM 1737 C C . LEU B 1 79 ? -1.832 13.695 -1.942 1 92 79 LEU B C 1
ATOM 1739 O O . LEU B 1 79 ? -1.023 12.812 -1.635 1 92 79 LEU B O 1
ATOM 1743 N N . ASP B 1 80 ? -1.515 14.742 -2.588 1 93 80 ASP B N 1
ATOM 1744 C CA . ASP B 1 80 ? -0.167 14.93 -3.117 1 93 80 ASP B CA 1
ATOM 1745 C C . ASP B 1 80 ? 0.851 15.07 -1.986 1 93 80 ASP B C 1
ATOM 1747 O O . ASP B 1 80 ? 1.956 14.531 -2.068 1 93 80 ASP B O 1
ATOM 1751 N N . LEU B 1 81 ? 0.43 15.758 -0.968 1 94.31 81 LEU B N 1
ATOM 1752 C CA . LEU B 1 81 ? 1.349 16.062 0.124 1 94.31 81 LEU B CA 1
ATOM 1753 C C . LEU B 1 81 ? 1.733 14.797 0.878 1 94.31 81 LEU B C 1
ATOM 1755 O O . 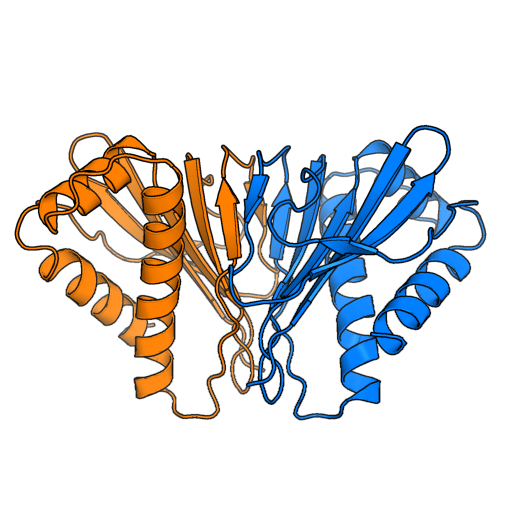LEU B 1 81 ? 2.912 14.57 1.162 1 94.31 81 LEU B O 1
ATOM 1759 N N . VAL B 1 82 ? 0.75 13.984 1.224 1 95.5 82 VAL B N 1
ATOM 1760 C CA . VAL B 1 82 ? 1.032 12.789 2.008 1 95.5 82 VAL B CA 1
ATOM 1761 C C . VAL B 1 82 ? 1.9 11.836 1.195 1 95.5 82 VAL B C 1
ATOM 1763 O O . VAL B 1 82 ? 2.799 11.188 1.739 1 95.5 82 VAL B O 1
ATOM 1766 N N . GLY B 1 83 ? 1.624 11.664 -0.08 1 95.31 83 GLY B N 1
ATOM 1767 C CA . GLY B 1 83 ? 2.484 10.891 -0.962 1 95.31 83 GLY B CA 1
ATOM 1768 C C . GLY B 1 83 ? 3.9 11.43 -1.036 1 95.31 83 GLY B C 1
ATOM 1769 O O . GLY B 1 83 ? 4.863 10.656 -0.99 1 95.31 83 GLY B O 1
ATOM 1770 N N . GLU B 1 84 ? 4.023 12.711 -1.148 1 93.81 84 GLU B N 1
ATOM 1771 C CA . GLU B 1 84 ? 5.324 13.375 -1.216 1 93.81 84 GLU B CA 1
ATOM 1772 C C . GLU B 1 84 ? 6.129 13.133 0.059 1 93.81 84 GLU B C 1
ATOM 1774 O O . GLU B 1 84 ? 7.332 12.875 0.001 1 93.81 84 GLU B O 1
ATOM 1779 N N . ILE B 1 85 ? 5.453 13.266 1.198 1 95.62 85 ILE B N 1
ATOM 1780 C CA . ILE B 1 85 ? 6.141 13.07 2.469 1 95.62 85 ILE B CA 1
ATOM 1781 C C . ILE B 1 85 ? 6.695 11.648 2.539 1 95.62 85 ILE B C 1
ATOM 1783 O O . ILE B 1 85 ? 7.871 11.445 2.855 1 95.62 85 ILE B O 1
ATOM 1787 N N . ALA B 1 86 ? 5.906 10.648 2.23 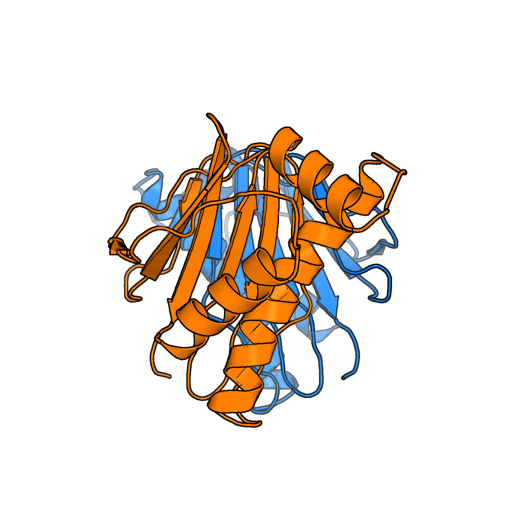1 96.88 86 ALA B N 1
ATOM 1788 C CA . ALA B 1 86 ? 6.359 9.258 2.215 1 96.88 86 ALA B CA 1
ATOM 1789 C C . ALA B 1 86 ? 7.52 9.07 1.242 1 96.88 86 ALA B C 1
ATOM 1791 O O . ALA B 1 86 ? 8.5 8.398 1.561 1 96.88 86 ALA B O 1
ATOM 1792 N N . ASN B 1 87 ? 7.375 9.688 0.049 1 95.25 87 ASN B N 1
ATOM 1793 C CA . ASN B 1 87 ? 8.398 9.602 -0.982 1 95.25 87 ASN B CA 1
ATOM 1794 C C . ASN B 1 87 ? 9.703 10.258 -0.531 1 95.25 87 ASN B C 1
ATOM 1796 O O . ASN B 1 87 ? 10.789 9.711 -0.745 1 95.25 87 ASN B O 1
ATOM 1800 N N . THR B 1 88 ? 9.641 11.391 0.058 1 95.44 88 THR B N 1
ATOM 1801 C CA . THR B 1 88 ? 10.812 12.133 0.523 1 95.44 88 THR B CA 1
ATOM 1802 C C . THR B 1 88 ? 11.562 11.344 1.595 1 95.44 88 THR B C 1
ATOM 1804 O O . THR B 1 88 ? 12.781 11.211 1.529 1 95.44 88 THR B O 1
ATOM 1807 N N . ILE B 1 89 ? 10.844 10.836 2.533 1 95.94 89 ILE B N 1
ATOM 1808 C CA . ILE B 1 89 ? 11.445 10.078 3.625 1 95.94 89 ILE B CA 1
ATOM 1809 C C . ILE B 1 89 ? 12.133 8.836 3.074 1 95.94 89 ILE B C 1
ATOM 1811 O O . ILE B 1 89 ? 13.273 8.539 3.426 1 95.94 89 ILE B O 1
ATOM 1815 N N . SER B 1 90 ? 11.477 8.086 2.23 1 96.25 90 SER B N 1
ATOM 1816 C CA . SER B 1 90 ? 12.023 6.871 1.632 1 96.25 90 SER B CA 1
ATOM 1817 C C . SER B 1 90 ? 13.188 7.195 0.702 1 96.25 90 SER B C 1
ATOM 1819 O O . SER B 1 90 ? 14.156 6.438 0.625 1 96.25 90 SER B O 1
ATOM 1821 N N . GLY B 1 91 ? 13.047 8.281 -0.018 1 94.69 91 GLY B N 1
ATOM 1822 C CA . GLY B 1 91 ? 14.117 8.734 -0.893 1 94.69 91 GLY B CA 1
ATOM 1823 C C . GLY B 1 91 ? 15.398 9.062 -0.149 1 94.69 91 GLY B C 1
ATOM 1824 O O . GLY B 1 91 ? 16.5 8.773 -0.631 1 94.69 91 GLY B O 1
ATOM 1825 N N . ASN B 1 92 ? 15.25 9.695 0.973 1 93.81 92 ASN B N 1
ATOM 1826 C CA . ASN B 1 92 ? 16.406 9.969 1.815 1 93.81 92 ASN B CA 1
ATOM 1827 C C . ASN B 1 92 ? 17.125 8.68 2.221 1 93.81 92 ASN B C 1
ATOM 1829 O O . ASN B 1 92 ? 18.359 8.625 2.229 1 93.81 92 ASN B O 1
ATOM 1833 N N . ALA B 1 93 ? 16.359 7.676 2.559 1 93.38 93 ALA B N 1
ATOM 1834 C CA . ALA B 1 93 ? 16.938 6.383 2.92 1 93.38 93 ALA B CA 1
ATOM 1835 C C . ALA B 1 93 ? 17.703 5.777 1.745 1 93.38 93 ALA B C 1
ATOM 1837 O O . ALA B 1 93 ? 18.781 5.195 1.928 1 93.38 93 ALA B O 1
ATOM 1838 N N . ARG B 1 94 ? 17.078 5.938 0.614 1 92.69 94 ARG B N 1
ATOM 1839 C CA . ARG B 1 94 ? 17.734 5.438 -0.594 1 92.69 94 ARG B CA 1
ATOM 1840 C C . ARG B 1 94 ? 19.094 6.098 -0.801 1 92.69 94 ARG B C 1
ATOM 1842 O O . ARG B 1 94 ? 20.062 5.438 -1.196 1 92.69 94 ARG B O 1
ATOM 1849 N N . SER B 1 95 ? 19.172 7.402 -0.582 1 91.81 95 SER B N 1
ATOM 1850 C CA . SER B 1 95 ? 20.438 8.133 -0.727 1 91.81 95 SER B CA 1
ATOM 1851 C C . SER B 1 95 ? 21.5 7.602 0.229 1 91.81 95 SER B C 1
ATOM 1853 O O . SER B 1 95 ? 22.688 7.613 -0.089 1 91.81 95 SER B O 1
ATOM 1855 N N . GLU B 1 96 ? 21.078 7.09 1.318 1 90.44 96 GLU B N 1
ATOM 1856 C CA . GLU B 1 96 ? 22 6.586 2.338 1 90.44 96 GLU B CA 1
ATOM 1857 C C . GLU B 1 96 ? 22.359 5.125 2.086 1 90.44 96 GLU B C 1
ATOM 1859 O O . GLU B 1 96 ? 23.531 4.738 2.207 1 90.44 96 GLU B O 1
ATOM 1864 N N . TYR B 1 97 ? 21.438 4.219 1.74 1 91.06 97 TYR B N 1
ATOM 1865 C CA . TYR B 1 97 ? 21.625 2.779 1.591 1 91.06 97 TYR B CA 1
ATOM 1866 C C . TYR B 1 97 ? 22.172 2.441 0.213 1 91.06 97 TYR B C 1
ATOM 1868 O O . TYR B 1 97 ? 22.703 1.347 0.003 1 91.06 97 TYR B O 1
ATOM 1876 N N . GLY B 1 98 ? 21.953 3.416 -0.682 1 91.31 98 GLY B N 1
ATOM 1877 C CA . GLY B 1 98 ? 22.484 3.211 -2.014 1 91.31 98 GLY B CA 1
ATOM 1878 C C . GLY B 1 98 ? 21.422 2.887 -3.049 1 91.31 98 GLY B C 1
ATOM 1879 O O . GLY B 1 98 ? 20.25 2.766 -2.719 1 91.31 98 GLY B O 1
ATOM 1880 N N . GLU B 1 99 ? 21.875 2.639 -4.266 1 88.88 99 GLU B N 1
ATOM 1881 C CA . GLU B 1 99 ? 20.984 2.531 -5.426 1 88.88 99 GLU B CA 1
ATOM 1882 C C . GLU B 1 99 ? 20.203 1.224 -5.398 1 88.88 99 GLU B C 1
ATOM 1884 O O . GLU B 1 99 ? 19.172 1.096 -6.074 1 88.88 99 GLU B O 1
ATOM 1889 N N . THR B 1 100 ? 20.703 0.293 -4.57 1 91.44 100 THR B N 1
ATOM 1890 C CA . THR B 1 100 ? 20.031 -0.995 -4.547 1 91.44 100 THR B CA 1
ATOM 1891 C C . THR B 1 100 ? 18.797 -0.939 -3.643 1 91.44 100 THR B C 1
ATOM 1893 O O . THR B 1 100 ? 17.953 -1.838 -3.676 1 91.44 100 THR B O 1
ATOM 1896 N N . PHE B 1 101 ? 18.766 0.116 -2.83 1 93.88 101 PHE B N 1
ATOM 1897 C CA . PHE B 1 101 ? 17.547 0.408 -2.08 1 93.88 101 PHE B CA 1
ATOM 1898 C C . PHE B 1 101 ? 16.484 1.011 -2.99 1 93.88 101 PHE B C 1
ATOM 1900 O O . PHE B 1 101 ? 16.5 2.215 -3.254 1 93.88 101 PHE B O 1
ATOM 1907 N N . MET B 1 102 ? 15.625 0.193 -3.389 1 94.44 102 MET B N 1
ATOM 1908 C CA . MET B 1 102 ? 14.672 0.628 -4.41 1 94.44 102 MET B CA 1
ATOM 1909 C C . MET B 1 102 ? 13.312 0.931 -3.791 1 94.44 102 MET B C 1
ATOM 1911 O O . MET B 1 102 ? 12.875 0.233 -2.877 1 94.44 102 MET B O 1
ATOM 1915 N N . ILE B 1 103 ? 12.672 1.921 -4.34 1 96 103 ILE B N 1
ATOM 1916 C CA . ILE B 1 103 ? 11.383 2.336 -3.799 1 96 103 ILE B CA 1
ATOM 1917 C C . ILE B 1 103 ? 10.344 2.365 -4.914 1 96 103 ILE B C 1
ATOM 1919 O O . ILE B 1 103 ? 10.672 2.637 -6.074 1 96 103 ILE B O 1
ATOM 1923 N N . SER B 1 104 ? 9.133 2.062 -4.594 1 95.44 104 SER B N 1
ATOM 1924 C CA . SER B 1 104 ? 8.016 2.186 -5.52 1 95.44 104 SER B CA 1
ATOM 1925 C C . SER B 1 104 ? 7.578 3.639 -5.672 1 95.44 104 SER B C 1
ATOM 1927 O O . SER B 1 104 ? 8.117 4.527 -5.004 1 95.44 104 SER B O 1
ATOM 1929 N N . VAL B 1 105 ? 6.641 3.881 -6.57 1 93.19 105 VAL B N 1
ATOM 1930 C CA . VAL B 1 105 ? 5.953 5.168 -6.57 1 93.19 105 VAL B CA 1
ATOM 1931 C C . VAL B 1 105 ? 4.961 5.223 -5.41 1 93.19 105 VAL B C 1
ATOM 1933 O O . VAL B 1 105 ? 4.523 4.184 -4.91 1 93.19 105 VAL B O 1
ATOM 1936 N N . PRO B 1 106 ? 4.633 6.355 -4.996 1 94 106 PRO B N 1
ATOM 1937 C CA . PRO B 1 106 ? 3.727 6.441 -3.85 1 94 106 PRO B CA 1
ATOM 1938 C C . PRO B 1 106 ? 2.297 6.031 -4.195 1 94 106 PRO B C 1
ATOM 1940 O O . PRO B 1 106 ? 1.859 6.211 -5.336 1 94 106 PRO B O 1
ATOM 1943 N N . MET B 1 107 ? 1.659 5.422 -3.262 1 92.81 107 MET B N 1
ATOM 1944 C CA . MET B 1 107 ? 0.215 5.211 -3.268 1 92.81 107 MET B CA 1
ATOM 1945 C C . MET B 1 107 ? -0.438 5.883 -2.062 1 92.81 107 MET B C 1
ATOM 1947 O O . MET B 1 107 ? 0.136 5.902 -0.973 1 92.81 107 MET B O 1
ATOM 1951 N N . VAL B 1 108 ? -1.646 6.445 -2.35 1 93.44 108 VAL B N 1
ATOM 1952 C CA . VAL B 1 108 ? -2.293 7.176 -1.267 1 93.44 108 VAL B CA 1
ATOM 1953 C C . VAL B 1 108 ? -3.666 6.57 -0.98 1 93.44 108 VAL B C 1
ATOM 1955 O O . VAL B 1 108 ? -4.414 6.246 -1.906 1 93.44 108 VAL B O 1
ATOM 1958 N N . ILE B 1 109 ? -3.885 6.422 0.25 1 91.62 109 ILE B N 1
ATOM 1959 C CA . ILE B 1 109 ? -5.191 5.961 0.707 1 91.62 109 ILE B CA 1
ATOM 1960 C C . ILE B 1 109 ? -5.918 7.094 1.429 1 91.62 109 ILE B C 1
ATOM 1962 O O . ILE B 1 109 ? -5.336 7.766 2.285 1 91.62 109 ILE B O 1
ATOM 1966 N N . GLN B 1 110 ? -7.098 7.344 0.983 1 90.31 110 GLN B N 1
ATOM 1967 C CA . GLN B 1 110 ? -7.938 8.32 1.665 1 90.31 110 GLN B CA 1
ATOM 1968 C C . GLN B 1 110 ? -9.062 7.637 2.436 1 90.31 110 GLN B C 1
ATOM 1970 O O . GLN B 1 110 ? -9.719 6.73 1.916 1 90.31 110 GLN B O 1
ATOM 1975 N N . GLY B 1 111 ? -9.344 8.18 3.57 1 82.44 111 GLY B N 1
ATOM 1976 C CA . GLY B 1 111 ? -10.359 7.629 4.453 1 82.44 111 GLY B CA 1
ATOM 1977 C C . GLY B 1 111 ? -9.773 6.906 5.656 1 82.44 111 GLY B C 1
ATOM 1978 O O . GLY B 1 111 ? -8.562 6.711 5.742 1 82.44 111 GLY B O 1
ATOM 1979 N N . THR B 1 112 ? -10.586 6.75 6.637 1 66.19 112 THR B N 1
ATOM 1980 C CA . THR B 1 112 ? -10.086 6.09 7.836 1 66.19 112 THR B CA 1
ATOM 1981 C C . THR B 1 112 ? -10.047 4.578 7.641 1 66.19 112 THR B C 1
ATOM 1983 O O . THR B 1 112 ? -11.031 3.889 7.895 1 66.19 112 THR B O 1
ATOM 1986 N N . PRO B 1 113 ? -8.938 4.328 6.906 1 61.88 113 PRO B N 1
ATOM 1987 C CA . PRO B 1 113 ? -8.844 2.865 6.922 1 61.88 113 PRO B CA 1
ATOM 1988 C C . PRO B 1 113 ? -8.922 2.283 8.328 1 61.88 113 PRO B C 1
ATOM 1990 O O . PRO B 1 113 ? -8.539 2.947 9.297 1 61.88 113 PRO B O 1
ATOM 1993 N N . GLY B 1 114 ? -9.648 1.211 8.438 1 73 114 GLY B N 1
ATOM 1994 C CA . GLY B 1 114 ? -9.516 0.544 9.727 1 73 114 GLY B CA 1
ATOM 1995 C C . GLY B 1 114 ? -8.07 0.317 10.133 1 73 114 GLY B C 1
ATOM 1996 O O . GLY B 1 114 ? -7.289 1.268 10.234 1 73 114 GLY B O 1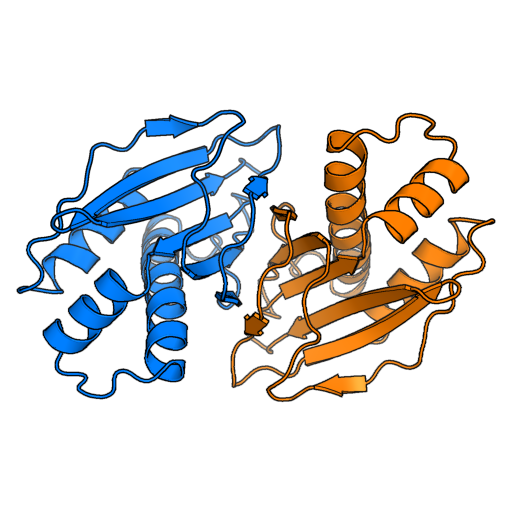
ATOM 1997 N N . GLU B 1 115 ? -7.438 -0.73 9.953 1 83.5 115 GLU B N 1
ATOM 1998 C CA . GLU B 1 115 ? -6.133 -1.15 10.461 1 83.5 115 GLU B CA 1
ATOM 1999 C C . GLU B 1 115 ? -5.195 -1.53 9.312 1 83.5 115 GLU B C 1
ATOM 2001 O O . GLU B 1 115 ? -5.633 -2.084 8.305 1 83.5 115 GLU B O 1
ATOM 2006 N N . ILE B 1 116 ? -4.027 -1.078 9.43 1 88.94 116 ILE B N 1
ATOM 2007 C CA . ILE B 1 116 ? -2.969 -1.506 8.523 1 88.94 116 ILE B CA 1
ATOM 2008 C C . ILE B 1 116 ? -2.18 -2.652 9.148 1 88.94 116 ILE B C 1
ATOM 2010 O O . ILE B 1 116 ? -1.708 -2.543 10.281 1 88.94 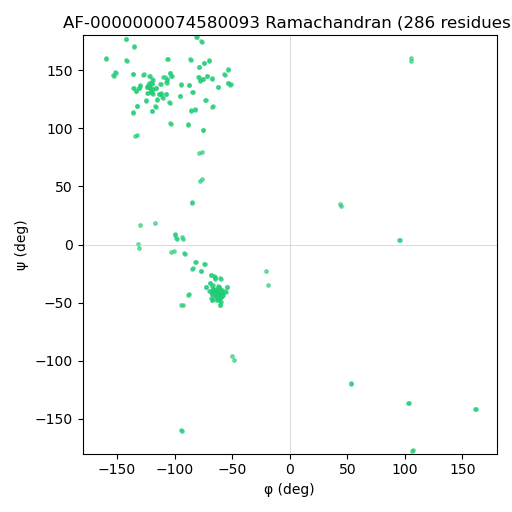116 ILE B O 1
ATOM 2014 N N . TYR B 1 117 ? -2.066 -3.662 8.414 1 88.5 117 TYR B N 1
ATOM 2015 C CA . TYR B 1 117 ? -1.344 -4.832 8.891 1 88.5 117 TYR B CA 1
ATOM 2016 C C . TYR B 1 117 ? -0.072 -5.059 8.086 1 88.5 117 TYR B C 1
ATOM 2018 O O . TYR B 1 117 ? -0.109 -5.086 6.852 1 88.5 117 TYR B O 1
ATOM 2026 N N . LEU B 1 118 ? 0.949 -5.211 8.812 1 88.5 118 LEU B N 1
ATOM 2027 C CA . LEU B 1 118 ? 2.268 -5.445 8.234 1 88.5 118 LEU B CA 1
ATOM 2028 C C . LEU B 1 118 ? 2.695 -6.895 8.414 1 88.5 118 LEU B C 1
ATOM 2030 O O . LEU B 1 118 ? 2.154 -7.602 9.266 1 88.5 118 LEU B O 1
ATOM 2034 N N . PRO B 1 119 ? 3.602 -7.301 7.617 1 83.5 119 PRO B N 1
ATOM 2035 C CA . PRO B 1 119 ? 4.055 -8.688 7.754 1 83.5 119 PRO B CA 1
ATOM 2036 C C . PRO B 1 119 ? 4.504 -9.023 9.172 1 83.5 119 PRO B C 1
ATOM 2038 O O . PRO B 1 119 ? 5.188 -8.219 9.812 1 83.5 119 PRO B O 1
ATOM 2041 N N . LYS B 1 120 ? 4.109 -10.234 9.578 1 76.44 120 LYS B N 1
ATOM 2042 C CA . LYS B 1 120 ? 4.344 -10.664 10.961 1 76.44 120 LYS B CA 1
ATOM 2043 C C . LYS B 1 120 ? 5.828 -10.875 11.227 1 76.44 120 LYS B C 1
ATOM 2045 O O . LYS B 1 120 ? 6.293 -10.711 12.359 1 76.44 120 LYS B O 1
ATOM 2050 N N . ASP B 1 121 ? 6.555 -11.164 10.281 1 78.06 121 ASP B N 1
ATOM 2051 C CA . ASP B 1 121 ? 7.961 -11.5 10.484 1 78.06 121 ASP B CA 1
ATOM 2052 C C . ASP B 1 121 ? 8.852 -10.266 10.336 1 78.06 121 ASP B C 1
ATOM 2054 O O . ASP B 1 121 ? 10.07 -10.359 10.461 1 78.06 121 ASP B O 1
ATOM 2058 N N . ALA B 1 122 ? 8.211 -9.141 10.164 1 78.31 122 ALA B N 1
ATOM 2059 C CA . ALA B 1 122 ? 8.992 -7.914 9.992 1 78.31 122 ALA B CA 1
ATOM 2060 C C . ALA B 1 122 ? 8.883 -7.023 11.227 1 78.31 122 ALA B C 1
ATOM 2062 O O . ALA B 1 122 ? 7.875 -7.059 11.938 1 78.31 122 ALA B O 1
ATOM 2063 N N . ARG B 1 123 ? 9.984 -6.34 11.57 1 81.31 123 ARG B N 1
ATOM 2064 C CA . ARG B 1 123 ? 9.984 -5.316 12.617 1 81.31 123 ARG B CA 1
ATOM 2065 C C . ARG B 1 123 ? 9.523 -3.971 12.062 1 81.31 123 ARG B C 1
ATOM 2067 O O . ARG B 1 123 ? 9.93 -3.572 10.969 1 81.31 123 ARG B O 1
ATOM 2074 N N . SER B 1 124 ? 8.609 -3.391 12.766 1 91.31 124 SER B N 1
ATOM 2075 C CA . SER B 1 124 ? 8.148 -2.072 12.344 1 91.31 124 SER B CA 1
ATOM 2076 C C . SER B 1 124 ? 8.484 -1.01 13.383 1 91.31 124 SER B C 1
ATOM 2078 O O . SER B 1 124 ? 8.344 -1.241 14.586 1 91.31 124 SER B O 1
ATOM 2080 N N . TYR B 1 125 ? 8.969 0.062 12.969 1 93.19 125 TYR B N 1
ATOM 2081 C CA . TYR B 1 125 ? 9.242 1.229 13.805 1 93.19 125 TYR B CA 1
ATOM 2082 C C . TYR B 1 125 ? 8.234 2.34 13.531 1 93.19 125 TYR B C 1
ATOM 2084 O O . TYR B 1 125 ? 7.871 2.588 12.375 1 93.19 125 TYR B O 1
ATOM 2092 N N . VAL B 1 126 ? 7.852 2.936 14.594 1 95.31 126 VAL B N 1
ATOM 2093 C CA . VAL B 1 126 ? 6.914 4.047 14.484 1 95.31 126 VAL B CA 1
ATOM 2094 C C . VAL B 1 126 ? 7.582 5.336 14.953 1 95.31 126 VAL B C 1
ATOM 2096 O O . VAL B 1 126 ? 8.195 5.371 16.031 1 95.31 126 VAL B O 1
ATOM 2099 N N . ILE B 1 127 ? 7.59 6.324 14.156 1 96.06 127 ILE B N 1
ATOM 2100 C CA . ILE B 1 127 ? 7.969 7.676 14.555 1 96.06 127 ILE B CA 1
ATOM 2101 C C . ILE B 1 127 ? 6.715 8.539 14.703 1 96.06 127 ILE B C 1
ATOM 2103 O O . ILE B 1 127 ? 6.117 8.953 13.711 1 96.06 127 ILE B O 1
ATOM 2107 N N . PRO B 1 128 ? 6.367 8.773 15.883 1 95.69 128 PRO B N 1
ATOM 2108 C CA . PRO B 1 128 ? 5.16 9.578 16.094 1 95.69 128 PRO B CA 1
ATOM 2109 C C . PRO B 1 128 ? 5.398 11.07 15.898 1 95.69 128 PRO B C 1
ATOM 2111 O O . PRO B 1 128 ? 6.473 11.578 16.234 1 95.69 128 PRO B O 1
ATOM 2114 N N . ILE B 1 129 ? 4.41 11.727 15.297 1 94.38 129 ILE B N 1
ATOM 2115 C CA . ILE B 1 129 ? 4.41 13.172 15.117 1 94.38 129 ILE B CA 1
ATOM 2116 C C . ILE B 1 129 ? 3.186 13.781 15.797 1 94.38 129 ILE B C 1
ATOM 2118 O O . ILE B 1 129 ? 2.068 13.281 15.641 1 94.38 129 ILE B O 1
ATOM 2122 N N . THR B 1 130 ? 3.424 14.789 16.547 1 94.31 130 THR B N 1
ATOM 2123 C CA . THR B 1 130 ? 2.312 15.453 17.219 1 94.31 130 THR B CA 1
ATOM 2124 C C . THR B 1 130 ? 2.275 16.938 16.859 1 94.31 130 THR B C 1
ATOM 2126 O O . THR B 1 130 ? 3.32 17.578 16.766 1 94.31 130 THR B O 1
ATOM 2129 N N . TRP B 1 131 ? 1.142 17.391 16.578 1 91.62 131 TRP B N 1
ATOM 2130 C CA . TRP B 1 131 ? 0.857 18.812 16.375 1 91.62 131 TRP B CA 1
ATOM 2131 C C . TRP B 1 131 ? -0.435 19.219 17.078 1 91.62 131 TRP B C 1
ATOM 2133 O O . TRP B 1 131 ? -1.524 18.812 16.672 1 91.62 131 TRP B O 1
ATOM 2143 N N . LYS B 1 132 ? -0.273 20.125 18.156 1 91 132 LYS B N 1
ATOM 2144 C CA . LYS B 1 132 ? -1.417 20.453 19.016 1 91 132 LYS B CA 1
ATOM 2145 C C . LYS B 1 132 ? -2.08 19.188 19.562 1 91 132 LYS B C 1
ATOM 2147 O O . LYS B 1 132 ? -1.422 18.359 20.188 1 91 132 LYS B O 1
ATOM 2152 N N . GLN B 1 133 ? -3.324 18.969 19.25 1 93 133 GLN B N 1
ATOM 2153 C CA . GLN B 1 133 ? -4.023 17.797 19.75 1 93 133 GLN B CA 1
ATOM 2154 C C . GLN B 1 133 ? -4.055 16.688 18.703 1 93 133 GLN B C 1
ATOM 2156 O O . GLN B 1 133 ? -4.641 15.625 18.938 1 93 133 GLN B O 1
ATOM 2161 N N . TYR B 1 134 ? -3.393 16.938 17.656 1 93.62 134 TYR B N 1
ATOM 2162 C CA . TYR B 1 134 ? -3.459 15.969 16.562 1 93.62 134 TYR B CA 1
ATOM 2163 C C . TYR B 1 134 ? -2.182 15.133 16.484 1 93.62 134 TYR B C 1
ATOM 2165 O O . TYR B 1 134 ? -1.105 15.609 16.859 1 93.62 134 TYR B O 1
ATOM 2173 N N . ALA B 1 135 ? -2.404 13.898 16.047 1 94.5 135 ALA B N 1
ATOM 2174 C CA . ALA B 1 135 ? -1.285 12.969 15.938 1 94.5 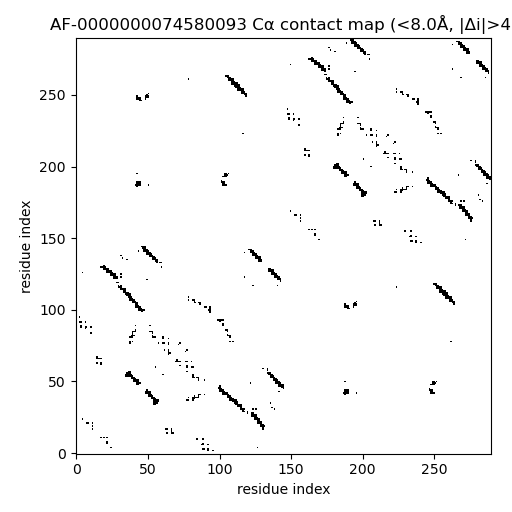135 ALA B CA 1
ATOM 2175 C C . ALA B 1 135 ? -1.143 12.453 14.508 1 94.5 135 ALA B C 1
ATOM 2177 O O . ALA B 1 135 ? -2.137 12.297 13.789 1 94.5 135 ALA B O 1
ATOM 2178 N N . ALA B 1 136 ? 0.052 12.242 14.117 1 95.31 136 ALA B N 1
ATOM 2179 C CA . ALA B 1 136 ? 0.449 11.57 12.883 1 95.31 136 ALA B CA 1
ATOM 2180 C C . ALA B 1 136 ? 1.58 10.578 13.133 1 95.31 136 ALA B C 1
ATOM 2182 O O . ALA B 1 136 ? 2.109 10.5 14.242 1 95.31 136 ALA B O 1
ATOM 2183 N N . ALA B 1 137 ? 1.87 9.781 12.102 1 96.06 137 ALA B N 1
ATOM 2184 C CA . ALA B 1 137 ? 2.934 8.805 12.305 1 96.06 137 ALA B CA 1
ATOM 2185 C C . ALA B 1 137 ? 3.605 8.438 10.984 1 96.06 137 ALA B C 1
ATOM 2187 O O . ALA B 1 137 ? 2.955 8.422 9.938 1 96.06 137 ALA B O 1
ATOM 2188 N N . ILE B 1 138 ? 4.82 8.203 11.086 1 96.75 138 ILE B N 1
ATOM 2189 C CA . ILE B 1 138 ? 5.57 7.504 10.047 1 96.75 138 ILE B CA 1
ATOM 2190 C C . ILE B 1 138 ? 5.918 6.094 10.523 1 96.75 138 ILE B C 1
ATOM 2192 O O . ILE B 1 138 ? 6.43 5.914 11.633 1 96.75 138 ILE B O 1
ATOM 2196 N N . VAL B 1 139 ? 5.625 5.176 9.734 1 95.62 139 VAL B N 1
ATOM 2197 C CA . VAL B 1 139 ? 5.898 3.787 10.086 1 95.62 139 VAL B CA 1
ATOM 2198 C C . VAL B 1 139 ? 6.855 3.174 9.062 1 95.62 139 VAL B C 1
ATOM 2200 O O . VAL B 1 139 ? 6.66 3.32 7.855 1 95.62 139 VAL B O 1
ATOM 2203 N N . ILE B 1 140 ? 7.891 2.557 9.578 1 95.06 140 ILE B N 1
ATOM 2204 C CA . ILE B 1 140 ? 8.898 1.897 8.75 1 95.06 140 ILE B CA 1
ATOM 2205 C C . ILE B 1 140 ? 8.906 0.398 9.047 1 95.06 140 ILE B C 1
ATOM 2207 O O . ILE B 1 140 ? 9.102 -0.017 10.188 1 95.06 140 ILE B O 1
ATOM 2211 N N . CYS B 1 141 ? 8.633 -0.343 8.055 1 93.88 141 CYS B N 1
ATOM 2212 C CA . CYS B 1 141 ? 8.68 -1.798 8.148 1 93.88 141 CYS B CA 1
ATOM 2213 C C . CYS B 1 141 ? 9.688 -2.375 7.16 1 93.88 141 CYS B C 1
ATOM 2215 O O . CYS B 1 141 ? 9.484 -2.299 5.945 1 93.88 141 CYS B O 1
ATOM 2217 N N . LEU B 1 142 ? 10.742 -2.994 7.676 1 91.44 142 LEU B N 1
ATOM 2218 C CA . LEU B 1 142 ? 11.789 -3.529 6.812 1 91.44 142 LEU B CA 1
ATOM 2219 C C . LEU B 1 142 ? 12.203 -4.926 7.262 1 91.44 142 LEU B C 1
ATOM 2221 O O . LEU B 1 142 ? 12.297 -5.195 8.461 1 91.44 142 LEU B O 1
ATOM 2225 N N . GLN B 1 143 ? 12.297 -5.68 6.328 1 88.69 143 GLN B N 1
ATOM 2226 C CA . GLN B 1 143 ? 12.883 -7.008 6.5 1 88.69 143 GLN B CA 1
ATOM 2227 C C . GLN B 1 143 ? 14.133 -7.172 5.641 1 88.69 143 GLN B C 1
ATOM 2229 O O . GLN B 1 143 ? 14.18 -6.703 4.5 1 88.69 143 GLN B O 1
ATOM 2234 N N . GLU B 1 144 ? 15.195 -7.742 6.324 1 82.12 144 GLU B N 1
ATOM 2235 C CA . GLU B 1 144 ? 16.391 -8.016 5.547 1 82.12 144 GLU B CA 1
ATOM 2236 C C . GLU B 1 144 ? 16.156 -9.117 4.516 1 82.12 144 GLU B C 1
ATOM 2238 O O . GLU B 1 144 ? 15.461 -10.094 4.801 1 82.12 144 GLU B O 1
ATOM 2243 N N . GLY B 1 145 ? 16.312 -8.758 3.211 1 64.94 145 GLY B N 1
ATOM 2244 C CA . GLY B 1 145 ? 16.109 -9.711 2.131 1 64.94 145 GLY B CA 1
ATOM 2245 C C . GLY B 1 145 ? 16.984 -10.945 2.254 1 64.94 145 GLY B C 1
ATOM 2246 O O . GLY B 1 145 ? 17.984 -10.93 2.977 1 64.94 145 GLY B O 1
#

Radius of gyration: 18.41 Å; Cα contacts (8 Å, |Δi|>4): 720; chains: 2; bounding box: 46×55×40 Å

Secondary structure (DSSP, 8-state):
-HHHHHHHHHHHHHSTTS--EE---EEESS-PPPP-SEEEEEEEESSEEEEEEEEE-HHHHHHHHHHTT-----HHHHHHHHHHHHHHHHHHHHHHH-TTSEE---EEEES--S-EE--TTSEEEEEEEEETTEEEEEEEEEEE-/-HHHHHHHHHHHHHSTT---EE---EEESS-PPPP-SEEEEEEEESSEEEEEEEEE-HHHHHHHHHHTT-----HHHHHHHHHHHHHHHHHHHHHHH-TTSEE---EEEES--S-EE--TTSEEEEEEEEETTEEEEEEEEEEE-

pLDDT: mean 89.04, std 8.45, range [60.88, 96.88]

Solvent-accessible surface area (backbone atoms only — not comparable to full-atom values): 14355 Å² total; per-residue (Å²): 112,66,56,46,53,51,32,50,51,51,53,58,56,65,49,72,70,60,78,58,44,77,49,76,67,44,80,38,72,86,62,58,71,71,43,30,36,33,31,4,34,25,19,22,16,57,65,40,23,18,35,35,34,26,26,30,35,63,69,60,49,47,49,51,38,48,59,74,68,43,81,66,80,44,68,66,51,48,51,51,47,36,21,46,53,24,45,51,34,53,47,49,36,22,72,70,72,29,86,59,44,30,56,22,48,42,34,28,40,32,33,58,29,43,45,50,44,66,51,77,90,32,55,28,37,36,35,38,31,38,42,90,93,40,64,32,37,37,38,42,32,52,29,81,95,110,65,56,46,53,50,33,50,50,51,52,59,56,64,48,76,68,59,78,58,44,78,48,78,67,43,80,37,72,85,63,59,71,72,45,29,38,34,32,4,33,24,20,24,16,57,65,39,25,18,35,36,34,27,26,30,36,64,68,60,49,46,48,51,37,47,59,72,68,42,81,65,82,45,69,67,51,47,51,50,46,36,21,46,53,23,47,51,34,52,48,48,36,24,72,72,72,29,86,59,42,28,56,22,49,42,33,30,38,34,32,59,29,43,45,49,44,67,52,78,90,31,55,27,38,37,36,39,32,36,41,92,94,42,64,32,37,36,38,42,32,51,29,82,94